Protein AF-A0AAP0F153-F1 (afdb_monomer_lite)

Secondary structure (DSSP, 8-state):
----TTS----HHHHHHTT-EEEEPPTT---TT--EEETTEEEE--EEEETTHHHHHHHHHHHHHHH-S--HHHHHHHHHHHH-SSHHHHHHHHHTTSEEEESSSHHHHHHHHHHHHTT----S--TTHHHHHHHHHHHH-HHHHHHHHIIIIISSSHHHHHHHHHHHHHHHHHHHHHHHHHHHHHHHHHHHHHHHHHHHHHHHHHHHHHHHHS----------B-PPPHHHHHH-GGGGS-SS---SGGGTT-GGGGHHHHHHHHHHHHHHHHH-TTS-HHHHHHHHHHHHHHHHHTBSS-PPPP-

InterPro domains:
  IPR004158 Protein of unknown function DUF247, plant [PF03140] (6-172)
  IPR004158 Protein of unknown function DUF247, plant [PF03140] (225-304)
  IPR004158 Protein of unknown function DUF247, plant [PTHR31170] (7-184)

Foldseek 3Di:
DDPDPLLAFAAQVLLVLLPQAEAEDDPPPPDQLPWDDDPSYTYGHADEDAQCVLVVLVVVQVVCVPPHPDCRSLLSLSVVLRHQQALVSQVVCVVRNRYDDHHDHSHVVSVSSPVSNVVRDDDPDHPCSVVSVVNVVSSPDVVSSVVSCCCVVQVVDPVSVVVVVVVVVVVVVVVVVVVVVVVVVVVVVVVVVVVVVVVVVVVVVVVVVVVVVDDDPPDPQLAAAEDDDPVVCVVPVPVPADQADDDDDPNVVVCVNHVVVVVVVVVVVVVVCVVPVVADPVNVVVVVVVVVVSVCSHYPDNDDDDD

Structure (mmCIF, N/CA/C/O backbone):
data_AF-A0AAP0F153-F1
#
_entry.id   AF-A0AAP0F153-F1
#
loop_
_atom_site.group_PDB
_atom_site.id
_atom_site.type_symbol
_atom_site.label_atom_id
_atom_site.label_alt_id
_atom_site.label_comp_id
_atom_site.label_asym_id
_atom_site.label_entity_id
_atom_site.label_seq_id
_atom_site.pdbx_PDB_ins_code
_atom_site.Cartn_x
_atom_site.Cartn_y
_atom_site.Cartn_z
_atom_site.occupancy
_atom_site.B_iso_or_equiv
_atom_site.auth_seq_id
_atom_site.auth_comp_id
_atom_site.auth_asym_id
_atom_site.auth_atom_id
_atom_site.pdbx_PDB_model_num
ATOM 1 N N . MET A 1 1 ? 30.549 -7.966 -1.010 1.00 32.59 1 MET A N 1
ATOM 2 C CA . MET A 1 1 ? 30.092 -6.572 -1.178 1.00 32.59 1 MET A CA 1
ATOM 3 C C . MET A 1 1 ? 28.581 -6.583 -1.003 1.00 32.59 1 MET A C 1
ATOM 5 O O . MET A 1 1 ? 27.917 -7.276 -1.761 1.00 32.59 1 MET A O 1
ATOM 9 N N . ARG A 1 2 ? 28.052 -5.989 0.076 1.00 25.16 2 ARG A N 1
ATOM 10 C CA . ARG A 1 2 ? 26.600 -5.930 0.324 1.00 25.16 2 ARG A CA 1
ATOM 11 C C . ARG A 1 2 ? 26.002 -5.005 -0.736 1.00 25.16 2 ARG A C 1
ATOM 13 O O . ARG A 1 2 ? 26.295 -3.817 -0.693 1.00 25.16 2 ARG A O 1
ATOM 20 N N . LEU A 1 3 ? 25.218 -5.553 -1.662 1.00 33.72 3 LEU A N 1
ATOM 21 C CA . LEU A 1 3 ? 24.320 -4.765 -2.505 1.00 33.72 3 LEU A CA 1
ATOM 22 C C . LEU A 1 3 ? 23.433 -3.953 -1.554 1.00 33.72 3 LEU A C 1
ATOM 24 O O . LEU A 1 3 ? 22.720 -4.534 -0.728 1.00 33.72 3 LEU A O 1
ATOM 28 N N . MET A 1 4 ? 23.572 -2.628 -1.564 1.00 36.38 4 MET A N 1
ATOM 29 C CA . MET A 1 4 ? 22.661 -1.782 -0.808 1.00 36.38 4 MET A CA 1
ATOM 30 C C . MET A 1 4 ? 21.287 -1.890 -1.464 1.00 36.38 4 MET A C 1
ATOM 32 O O . MET A 1 4 ? 21.157 -1.962 -2.682 1.00 36.38 4 MET A O 1
ATOM 36 N N . LYS A 1 5 ? 20.244 -1.933 -0.636 1.00 39.12 5 LYS A N 1
ATOM 37 C CA . LYS A 1 5 ? 18.845 -2.140 -1.039 1.00 39.12 5 LYS A CA 1
ATOM 38 C C . LYS A 1 5 ? 18.305 -1.045 -1.992 1.00 39.12 5 LYS A C 1
ATOM 40 O O . LYS A 1 5 ? 17.164 -1.147 -2.420 1.00 39.12 5 LYS A O 1
ATOM 45 N N . SER A 1 6 ? 19.100 -0.013 -2.289 1.00 49.53 6 SER A N 1
ATOM 46 C CA . SER A 1 6 ? 18.802 1.115 -3.181 1.00 49.53 6 SER A CA 1
ATOM 47 C C . SER A 1 6 ? 19.115 0.868 -4.658 1.00 49.53 6 SER A C 1
ATOM 49 O O . SER A 1 6 ? 18.651 1.638 -5.491 1.00 49.53 6 SER A O 1
ATOM 51 N N . ASP A 1 7 ? 19.888 -0.165 -5.002 1.00 63.94 7 ASP A N 1
ATOM 52 C CA . ASP A 1 7 ? 20.463 -0.271 -6.356 1.00 63.94 7 ASP A CA 1
ATOM 53 C C . ASP A 1 7 ? 19.564 -1.014 -7.355 1.00 63.94 7 ASP A C 1
ATOM 55 O O . ASP A 1 7 ? 19.894 -1.102 -8.535 1.00 63.94 7 ASP A O 1
ATOM 59 N N . THR A 1 8 ? 18.431 -1.545 -6.897 1.00 76.81 8 THR A N 1
ATOM 60 C CA . THR A 1 8 ? 17.493 -2.344 -7.695 1.00 76.81 8 THR A CA 1
ATOM 61 C C . THR A 1 8 ? 16.096 -1.747 -7.619 1.00 76.81 8 THR A C 1
ATOM 63 O O . THR A 1 8 ? 15.686 -1.290 -6.549 1.00 76.81 8 THR A O 1
ATOM 66 N N . ILE A 1 9 ? 15.348 -1.812 -8.718 1.00 88.12 9 ILE A N 1
ATOM 67 C CA . ILE A 1 9 ? 13.923 -1.464 -8.764 1.00 88.12 9 ILE A CA 1
ATOM 68 C C . ILE A 1 9 ? 13.092 -2.696 -9.166 1.00 88.12 9 ILE A C 1
ATOM 70 O O . ILE A 1 9 ? 13.646 -3.621 -9.760 1.00 88.12 9 ILE A O 1
ATOM 74 N N . PRO A 1 10 ? 11.787 -2.735 -8.845 1.00 90.62 10 PRO A N 1
ATOM 75 C CA . PRO A 1 10 ? 10.887 -3.789 -9.314 1.00 90.62 10 PRO A CA 1
ATOM 76 C C . PRO A 1 10 ? 10.721 -3.779 -10.842 1.00 90.62 10 PRO A C 1
ATOM 78 O O . PRO A 1 10 ? 10.859 -2.729 -11.476 1.00 90.62 10 PRO A O 1
ATOM 81 N N . THR A 1 11 ? 10.349 -4.928 -11.413 1.00 93.62 11 THR A N 1
ATOM 82 C CA . THR A 1 11 ? 10.130 -5.080 -12.864 1.00 93.62 11 THR A CA 1
ATOM 83 C C . THR A 1 11 ? 8.911 -4.292 -13.346 1.00 93.62 11 THR A C 1
ATOM 85 O O . THR A 1 11 ? 8.047 -3.902 -12.552 1.00 93.62 11 THR A O 1
ATOM 88 N N . ALA A 1 12 ? 8.790 -4.067 -14.658 1.00 94.62 12 ALA A N 1
ATOM 89 C CA . ALA A 1 12 ? 7.674 -3.311 -15.226 1.00 94.62 12 ALA A CA 1
ATOM 90 C C . ALA A 1 12 ? 6.305 -3.904 -14.838 1.00 94.62 12 ALA A C 1
ATOM 92 O O . ALA A 1 12 ? 5.390 -3.163 -14.462 1.00 94.62 12 ALA A O 1
ATOM 93 N N . THR A 1 13 ? 6.174 -5.233 -14.851 1.00 93.81 13 THR A N 1
ATOM 94 C CA . THR A 1 13 ? 4.952 -5.926 -14.418 1.00 93.81 13 THR A CA 1
ATOM 95 C C . THR A 1 13 ? 4.677 -5.695 -12.934 1.00 93.81 13 THR A C 1
ATOM 97 O O . THR A 1 13 ? 3.575 -5.280 -12.572 1.00 93.81 13 THR A O 1
ATOM 100 N N . GLN A 1 14 ? 5.683 -5.857 -12.069 1.00 92.00 14 GLN A N 1
ATOM 101 C CA . GLN A 1 14 ? 5.540 -5.639 -10.623 1.00 92.00 14 GLN A CA 1
ATOM 102 C C . GLN A 1 14 ? 5.161 -4.191 -10.287 1.00 92.00 14 GLN A C 1
ATOM 104 O O . GLN A 1 14 ? 4.325 -3.943 -9.414 1.00 92.00 14 GLN A O 1
ATOM 109 N N . LEU A 1 15 ? 5.746 -3.221 -10.993 1.00 92.38 15 LEU A N 1
ATOM 110 C CA . LEU A 1 15 ? 5.404 -1.809 -10.847 1.00 92.38 15 LEU A CA 1
ATOM 111 C C . LEU A 1 15 ? 3.949 -1.553 -11.253 1.00 92.38 15 LEU A C 1
ATOM 113 O O . LEU A 1 15 ? 3.221 -0.870 -10.525 1.00 92.38 15 LEU A O 1
ATOM 117 N N . GLN A 1 16 ? 3.492 -2.124 -12.370 1.00 90.81 16 GLN A N 1
ATOM 118 C CA . GLN A 1 16 ? 2.099 -1.987 -12.788 1.00 90.81 16 GLN A CA 1
ATOM 119 C C . GLN A 1 16 ? 1.128 -2.618 -11.781 1.00 90.81 16 GLN A C 1
ATOM 121 O O . GLN A 1 16 ? 0.110 -2.006 -11.448 1.00 90.81 16 GLN A O 1
ATOM 126 N N . GLU A 1 17 ? 1.446 -3.798 -11.250 1.00 88.81 17 GLU A N 1
ATOM 127 C CA . GLU A 1 17 ? 0.654 -4.455 -10.205 1.00 88.81 17 GLU A CA 1
ATOM 128 C C . GLU A 1 17 ? 0.597 -3.638 -8.909 1.00 88.81 17 GLU A C 1
ATOM 130 O O . GLU A 1 17 ? -0.444 -3.580 -8.249 1.00 88.81 17 GLU A O 1
ATOM 135 N N . ALA A 1 18 ? 1.684 -2.942 -8.568 1.00 87.00 18 ALA A N 1
ATOM 136 C CA . ALA A 1 18 ? 1.732 -2.006 -7.449 1.00 87.00 18 ALA A CA 1
ATOM 137 C C . ALA A 1 18 ? 0.949 -0.700 -7.702 1.00 87.00 18 ALA A C 1
ATOM 139 O O . ALA A 1 18 ? 0.809 0.122 -6.792 1.00 87.00 18 ALA A O 1
ATOM 140 N N . GLY A 1 19 ? 0.402 -0.506 -8.907 1.00 87.44 19 GLY A N 1
ATOM 141 C CA . GLY A 1 19 ? -0.425 0.643 -9.273 1.00 87.44 19 GLY A CA 1
ATOM 142 C C . GLY A 1 19 ? 0.316 1.767 -10.000 1.00 87.44 19 GLY A C 1
ATOM 143 O O . GLY A 1 19 ? -0.274 2.835 -10.199 1.00 87.44 19 GLY A O 1
ATOM 144 N N . VAL A 1 20 ? 1.570 1.552 -10.415 1.00 91.94 20 VAL A N 1
ATOM 145 C CA . VAL A 1 20 ? 2.303 2.496 -11.270 1.00 91.94 20 VAL A CA 1
ATOM 146 C C . VAL A 1 20 ? 1.699 2.499 -12.673 1.00 91.94 20 VAL A C 1
ATOM 148 O O . VAL A 1 20 ? 1.499 1.462 -13.307 1.00 91.94 20 VAL A O 1
ATOM 151 N N . LYS A 1 21 ? 1.406 3.692 -13.190 1.00 92.50 21 LYS A N 1
ATOM 152 C CA . LYS A 1 21 ? 0.906 3.875 -14.553 1.00 92.50 21 LYS A CA 1
ATOM 153 C C . LYS A 1 21 ? 2.077 4.050 -15.506 1.00 92.50 21 LYS A C 1
ATOM 155 O O . LYS A 1 21 ? 2.672 5.117 -15.561 1.00 92.50 21 LYS A O 1
ATOM 160 N N . ILE A 1 22 ? 2.367 3.015 -16.277 1.00 95.00 22 ILE A N 1
ATOM 161 C CA . ILE A 1 22 ? 3.442 3.034 -17.270 1.00 95.00 22 ILE A CA 1
ATOM 162 C C . ILE A 1 22 ? 2.886 3.529 -18.615 1.00 95.00 22 ILE A C 1
ATOM 164 O O . ILE A 1 22 ? 1.846 3.031 -19.065 1.00 95.00 22 ILE A O 1
ATOM 168 N N . ARG A 1 23 ? 3.547 4.512 -19.243 1.00 93.50 23 ARG A N 1
ATOM 169 C CA . ARG A 1 23 ? 3.172 5.048 -20.564 1.00 93.50 23 ARG A CA 1
ATOM 170 C C . ARG A 1 23 ? 4.376 5.490 -21.397 1.00 93.50 23 ARG A C 1
ATOM 172 O O . ARG A 1 23 ? 5.401 5.885 -20.846 1.00 93.50 23 ARG A O 1
ATOM 179 N N . ALA A 1 24 ? 4.212 5.478 -22.718 1.00 92.00 24 ALA A N 1
ATOM 180 C CA . ALA A 1 24 ? 5.175 6.076 -23.633 1.00 92.00 24 ALA A CA 1
ATOM 181 C C . ALA A 1 24 ? 5.237 7.603 -23.462 1.00 92.00 24 ALA A C 1
ATOM 183 O O . ALA A 1 24 ? 4.206 8.259 -23.266 1.00 92.00 24 ALA A O 1
ATOM 184 N N . ALA A 1 25 ? 6.444 8.163 -23.545 1.00 89.00 25 ALA A N 1
ATOM 185 C CA . ALA A 1 25 ? 6.650 9.607 -23.557 1.00 89.00 25 ALA A CA 1
ATOM 186 C C . ALA A 1 25 ? 6.034 10.253 -24.823 1.00 89.00 25 ALA A C 1
ATOM 188 O O . ALA A 1 25 ? 5.885 9.587 -25.853 1.00 89.00 25 ALA A O 1
ATOM 189 N N . PRO A 1 26 ? 5.667 11.549 -24.788 1.00 83.94 26 PRO A N 1
ATOM 190 C CA . PRO A 1 26 ? 5.093 12.241 -25.941 1.00 83.94 26 PRO A CA 1
ATOM 191 C C . PRO A 1 26 ? 5.988 12.185 -27.189 1.00 83.94 26 PRO A C 1
ATOM 193 O O . PRO A 1 26 ? 7.206 12.351 -27.114 1.00 83.94 26 PRO A O 1
ATOM 196 N N . LYS A 1 27 ? 5.379 12.031 -28.372 1.00 72.12 27 LYS A N 1
ATOM 197 C CA . LYS A 1 27 ? 6.113 12.072 -29.647 1.00 72.12 27 LYS A CA 1
ATOM 198 C C . LYS A 1 27 ? 6.822 13.423 -29.795 1.00 72.12 27 LYS A C 1
ATOM 200 O O . LYS A 1 27 ? 6.176 14.465 -29.729 1.00 72.12 27 LYS A O 1
ATOM 205 N N . GLY A 1 28 ? 8.141 13.395 -29.989 1.00 65.81 28 GLY A N 1
ATOM 206 C CA . GLY A 1 28 ? 8.988 14.594 -30.051 1.00 65.81 28 GLY A CA 1
ATOM 207 C C . GLY A 1 28 ? 9.903 14.801 -28.840 1.00 65.81 28 GLY A C 1
ATOM 208 O O . GLY A 1 28 ? 10.674 15.757 -28.835 1.00 65.81 28 GLY A O 1
ATOM 209 N N . THR A 1 29 ? 9.875 13.918 -27.831 1.00 66.75 29 THR A N 1
ATOM 210 C CA . THR A 1 29 ? 10.938 13.876 -26.814 1.00 66.75 29 THR A CA 1
ATOM 211 C C . THR A 1 29 ? 12.275 13.553 -27.488 1.00 66.75 29 THR A C 1
ATOM 213 O O . THR A 1 29 ? 12.428 12.515 -28.124 1.00 66.75 29 THR A O 1
ATOM 216 N N . THR A 1 30 ? 13.239 14.465 -27.384 1.00 57.28 30 THR A N 1
ATOM 217 C CA . THR A 1 30 ? 14.482 14.453 -28.175 1.00 57.28 30 THR A CA 1
ATOM 218 C C . THR A 1 30 ? 15.535 13.454 -27.695 1.00 57.28 30 THR A C 1
ATOM 220 O O . THR A 1 30 ? 16.488 13.193 -28.426 1.00 57.28 30 THR A O 1
ATOM 223 N N . THR A 1 31 ? 15.374 12.8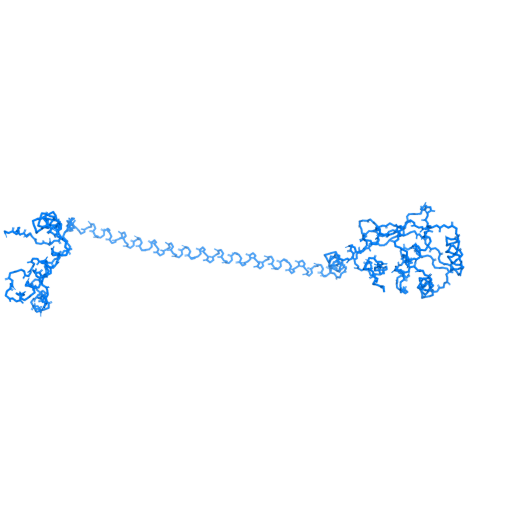68 -26.503 1.00 75.25 31 THR A N 1
ATOM 224 C CA . THR A 1 31 ? 16.411 12.036 -25.877 1.00 75.25 31 THR A CA 1
ATOM 225 C C . THR A 1 31 ? 15.836 10.726 -25.347 1.00 75.25 31 THR A C 1
ATOM 227 O O . THR A 1 31 ? 14.993 10.726 -24.453 1.00 75.25 31 THR A O 1
ATOM 230 N N . LEU A 1 32 ? 16.368 9.609 -25.848 1.00 82.12 32 LEU A N 1
ATOM 231 C CA . LEU A 1 32 ? 16.036 8.233 -25.444 1.00 82.12 32 LEU A CA 1
ATOM 232 C C . LEU A 1 32 ? 16.259 7.970 -23.939 1.00 82.12 32 LEU A C 1
ATOM 234 O O . LEU A 1 32 ? 15.624 7.107 -23.353 1.00 82.12 32 LEU A O 1
ATOM 238 N N . LEU A 1 33 ? 17.118 8.769 -23.303 1.00 85.88 33 LEU A N 1
ATOM 239 C CA . LEU A 1 33 ? 17.469 8.689 -21.883 1.00 85.88 33 LEU A CA 1
ATOM 240 C C . LEU A 1 33 ? 16.470 9.407 -20.951 1.00 85.88 33 LEU A C 1
ATOM 242 O O . LEU A 1 33 ? 16.603 9.324 -19.732 1.00 85.88 33 LEU A O 1
ATOM 246 N N . ASN A 1 34 ? 15.500 10.154 -21.480 1.00 87.31 34 ASN A N 1
ATOM 247 C CA . ASN A 1 34 ? 14.608 10.987 -20.669 1.00 87.31 34 ASN A CA 1
ATOM 248 C C . ASN A 1 34 ? 13.454 10.169 -20.063 1.00 87.31 34 ASN A C 1
ATOM 250 O O . ASN A 1 34 ? 12.312 10.279 -20.506 1.00 87.31 34 ASN A O 1
ATOM 254 N N . VAL A 1 35 ? 13.771 9.338 -19.070 1.00 91.25 35 VAL A N 1
ATOM 255 C CA . VAL A 1 35 ? 12.790 8.585 -18.276 1.00 91.25 35 VAL A CA 1
ATOM 256 C C . VAL A 1 35 ? 12.385 9.408 -17.061 1.00 91.25 35 VAL A C 1
ATOM 258 O O . VAL A 1 35 ? 13.250 9.933 -16.360 1.00 91.25 35 VAL A O 1
ATOM 261 N N . LYS A 1 36 ? 11.079 9.515 -16.806 1.00 91.81 36 LYS A N 1
ATOM 262 C CA . LYS A 1 36 ? 10.531 10.309 -15.701 1.00 91.81 36 LYS A CA 1
ATOM 263 C C . LYS A 1 36 ? 9.538 9.511 -14.883 1.00 91.81 36 LYS A C 1
ATOM 265 O O . LYS A 1 36 ? 8.744 8.753 -15.437 1.00 91.81 36 LYS A O 1
ATOM 270 N N . PHE A 1 37 ? 9.537 9.739 -13.579 1.00 93.06 37 PHE A N 1
ATOM 271 C CA . PHE A 1 37 ? 8.505 9.241 -12.689 1.00 93.06 37 PHE A CA 1
ATOM 272 C C . PHE A 1 37 ? 7.922 10.410 -11.915 1.00 93.06 37 PHE A C 1
ATOM 274 O O . PHE A 1 37 ? 8.628 11.079 -11.179 1.00 93.06 37 PHE A O 1
ATOM 281 N N . GLU A 1 38 ? 6.634 10.676 -12.106 1.00 90.06 38 GLU A N 1
ATOM 282 C CA . GLU A 1 38 ? 5.946 11.748 -11.393 1.00 90.06 38 GLU A CA 1
ATOM 283 C C . GLU A 1 38 ? 4.530 11.289 -11.047 1.00 90.06 38 GLU A C 1
ATOM 285 O O . GLU A 1 38 ? 3.794 10.766 -11.886 1.00 90.06 38 GLU A O 1
ATOM 290 N N . ASN A 1 39 ? 4.114 11.481 -9.794 1.00 85.88 39 ASN A N 1
ATOM 291 C CA . ASN A 1 39 ? 2.749 11.187 -9.336 1.00 85.88 39 ASN A CA 1
ATOM 292 C C . ASN A 1 39 ? 2.270 9.741 -9.604 1.00 85.88 39 ASN A C 1
ATOM 294 O O . ASN A 1 39 ? 1.075 9.491 -9.797 1.00 85.88 39 ASN A O 1
ATOM 298 N N . GLY A 1 40 ? 3.184 8.765 -9.587 1.00 88.38 40 GLY A N 1
ATOM 299 C CA . GLY A 1 40 ? 2.867 7.364 -9.878 1.00 88.38 40 GLY A CA 1
ATOM 300 C C . GLY A 1 40 ? 2.716 7.054 -11.369 1.00 88.38 40 GLY A C 1
ATOM 301 O O . GLY A 1 40 ? 2.156 6.011 -11.709 1.00 88.38 40 GLY A O 1
ATOM 302 N N . ILE A 1 41 ? 3.161 7.952 -12.247 1.00 93.38 41 ILE A N 1
ATOM 303 C CA . ILE A 1 41 ? 3.224 7.751 -13.693 1.00 93.38 41 ILE A CA 1
ATOM 304 C C . ILE A 1 41 ? 4.692 7.598 -14.079 1.00 93.38 41 ILE A C 1
ATOM 306 O O . ILE A 1 41 ? 5.476 8.510 -13.841 1.00 93.38 41 ILE A O 1
ATOM 310 N N . LEU A 1 42 ? 5.041 6.455 -14.668 1.00 95.50 42 LEU A N 1
ATOM 311 C CA . LEU A 1 42 ? 6.361 6.190 -15.231 1.00 95.50 42 LEU A CA 1
ATOM 312 C C . LEU A 1 42 ? 6.302 6.421 -16.743 1.00 95.50 42 LEU A C 1
ATOM 314 O O . LEU A 1 42 ? 5.607 5.700 -17.464 1.00 95.50 42 LEU A O 1
ATOM 318 N N . GLU A 1 43 ? 7.006 7.447 -17.203 1.00 93.94 43 GLU A N 1
ATOM 319 C CA . GLU A 1 43 ? 7.122 7.815 -18.609 1.00 93.94 43 GLU A CA 1
ATOM 320 C C . GLU A 1 43 ? 8.456 7.352 -19.169 1.00 93.94 43 GLU A C 1
ATOM 322 O O . GLU A 1 43 ? 9.513 7.775 -18.701 1.00 93.94 43 GLU A O 1
ATOM 327 N N . ILE A 1 44 ? 8.394 6.508 -20.195 1.00 93.56 44 ILE A N 1
ATOM 328 C CA . ILE A 1 44 ? 9.577 5.955 -20.854 1.00 93.56 44 ILE A CA 1
ATOM 329 C C . ILE A 1 44 ? 9.525 6.340 -22.337 1.00 93.56 44 ILE A C 1
ATOM 331 O O . ILE A 1 44 ? 8.482 6.149 -22.974 1.00 93.56 44 ILE A O 1
ATOM 335 N N . PRO A 1 45 ? 10.604 6.904 -22.907 1.00 91.25 45 PRO A N 1
ATOM 336 C CA . PRO A 1 45 ? 10.695 7.139 -24.342 1.00 91.25 45 PRO A CA 1
ATOM 337 C C . PRO A 1 45 ? 10.544 5.853 -25.160 1.00 91.25 45 PRO A C 1
ATOM 339 O O . PRO A 1 45 ? 10.907 4.768 -24.714 1.00 91.25 45 PRO A O 1
ATOM 342 N N . GLU A 1 46 ? 10.023 5.994 -26.378 1.00 90.88 46 GLU A N 1
ATOM 343 C CA . GLU A 1 46 ? 9.886 4.880 -27.318 1.00 90.88 46 GLU A CA 1
ATOM 344 C C . GLU A 1 46 ? 11.262 4.288 -27.668 1.00 90.88 46 GLU A C 1
ATOM 346 O O . GLU A 1 46 ? 12.210 5.003 -28.007 1.00 90.88 46 GLU A O 1
ATOM 351 N N . LEU A 1 47 ? 11.356 2.964 -27.601 1.00 89.38 47 LEU A N 1
ATOM 352 C CA . LEU A 1 47 ? 12.556 2.181 -27.819 1.00 89.38 47 LEU A CA 1
ATOM 353 C C . LEU A 1 47 ? 12.333 1.185 -28.958 1.00 89.38 47 LEU A C 1
ATOM 355 O O . LEU A 1 47 ? 11.583 0.216 -28.837 1.00 89.38 47 LEU A O 1
ATOM 359 N N . ILE A 1 48 ? 13.034 1.403 -30.068 1.00 88.44 48 ILE A N 1
ATOM 360 C CA . ILE A 1 48 ? 12.999 0.513 -31.233 1.00 88.44 48 ILE A CA 1
ATOM 361 C C . ILE A 1 48 ? 14.084 -0.552 -31.076 1.00 88.44 48 ILE A C 1
ATOM 363 O O . ILE A 1 48 ? 15.267 -0.280 -31.294 1.00 88.44 48 ILE A O 1
ATOM 367 N N . VAL A 1 49 ? 13.682 -1.772 -30.729 1.00 89.00 49 VAL A N 1
ATOM 368 C CA . VAL A 1 49 ? 14.591 -2.904 -30.518 1.00 89.00 49 VAL A CA 1
ATOM 369 C C . VAL A 1 49 ? 14.805 -3.619 -31.852 1.00 89.00 49 VAL A C 1
ATOM 371 O O . VAL A 1 49 ? 13.850 -4.076 -32.465 1.00 89.00 49 VAL A O 1
ATOM 374 N N . ASN A 1 50 ? 16.045 -3.711 -32.336 1.00 87.88 50 ASN A N 1
ATOM 375 C CA . ASN A 1 50 ? 16.389 -4.395 -33.593 1.00 87.88 50 ASN A CA 1
ATOM 376 C C . ASN A 1 50 ? 17.690 -5.186 -33.467 1.00 87.88 50 ASN A C 1
ATOM 378 O O . ASN A 1 50 ? 18.469 -4.948 -32.542 1.00 87.88 50 ASN A O 1
ATOM 382 N N . SER A 1 51 ? 17.946 -6.117 -34.396 1.00 80.88 51 SER A N 1
ATOM 383 C CA . SER A 1 51 ? 19.059 -7.090 -34.319 1.00 80.88 51 SER A CA 1
ATOM 384 C C . SER A 1 51 ? 20.450 -6.474 -34.121 1.00 80.88 51 SER A C 1
ATOM 386 O O . SER A 1 51 ? 21.352 -7.110 -33.580 1.00 80.88 51 SER A O 1
ATOM 388 N N . ARG A 1 52 ? 20.639 -5.205 -34.504 1.00 83.50 52 ARG A N 1
ATOM 389 C CA . ARG A 1 52 ? 21.913 -4.476 -34.382 1.00 83.50 52 ARG A CA 1
ATOM 390 C C . ARG A 1 52 ? 22.038 -3.675 -33.087 1.00 83.50 52 ARG A C 1
ATOM 392 O O . ARG A 1 52 ? 23.105 -3.118 -32.826 1.00 83.50 52 ARG A O 1
ATOM 399 N N . MET A 1 53 ? 20.979 -3.578 -32.289 1.00 84.31 53 MET A N 1
ATOM 400 C CA . MET A 1 53 ? 20.935 -2.723 -31.105 1.00 84.31 53 MET A CA 1
ATOM 401 C C . MET A 1 53 ? 21.953 -3.148 -30.045 1.00 84.31 53 MET A C 1
ATOM 403 O O . MET A 1 53 ? 22.662 -2.292 -29.521 1.00 84.31 53 MET A O 1
ATOM 407 N N . LYS A 1 54 ? 22.124 -4.457 -29.826 1.00 82.12 54 LYS A N 1
ATOM 408 C CA . LYS A 1 54 ? 23.156 -5.003 -28.931 1.00 82.12 54 LYS A CA 1
ATOM 409 C C . LYS A 1 54 ? 24.559 -4.486 -29.275 1.00 82.12 54 LYS A C 1
ATOM 411 O O . LYS A 1 54 ? 25.265 -3.993 -28.401 1.00 82.12 54 LYS A O 1
ATOM 416 N N . LEU A 1 55 ? 24.929 -4.516 -30.559 1.00 82.31 55 LEU A N 1
ATOM 417 C CA . LEU A 1 55 ? 26.226 -4.018 -31.035 1.00 82.31 55 LEU A CA 1
ATOM 418 C C . LEU A 1 55 ? 26.359 -2.501 -30.855 1.00 82.31 55 LEU A C 1
ATOM 420 O O . LEU A 1 55 ? 27.416 -2.015 -30.463 1.00 82.31 55 LEU A O 1
ATOM 424 N N . ARG A 1 56 ? 25.286 -1.740 -31.111 1.00 85.25 56 ARG A N 1
ATOM 425 C CA . ARG A 1 56 ? 25.288 -0.284 -30.894 1.00 85.25 56 ARG A CA 1
ATOM 426 C C . ARG A 1 56 ? 25.510 0.057 -29.425 1.00 85.25 56 ARG A C 1
ATOM 428 O O . ARG A 1 56 ? 26.351 0.899 -29.137 1.00 85.25 56 ARG A O 1
ATOM 435 N N . PHE A 1 57 ? 24.812 -0.615 -28.513 1.00 85.25 57 PHE A N 1
ATOM 436 C CA . PHE A 1 57 ? 24.996 -0.410 -27.079 1.00 85.25 57 PHE A CA 1
ATOM 437 C C . PHE A 1 57 ? 26.409 -0.757 -26.622 1.00 85.25 57 PHE A C 1
ATOM 439 O O . PHE A 1 57 ? 27.024 0.046 -25.931 1.00 85.25 57 PHE A O 1
ATOM 446 N N . GLN A 1 58 ? 26.962 -1.889 -27.063 1.00 82.38 58 GLN A N 1
ATOM 447 C CA . GLN A 1 58 ? 28.340 -2.270 -26.737 1.00 82.38 58 GLN A CA 1
ATOM 448 C C . GLN A 1 58 ? 29.363 -1.246 -27.247 1.00 82.38 58 GLN A C 1
ATOM 450 O O . GLN A 1 58 ? 30.272 -0.872 -26.507 1.00 82.38 58 GLN A O 1
ATOM 455 N N . ASN A 1 59 ? 29.183 -0.728 -28.466 1.00 86.06 59 ASN A N 1
ATOM 456 C CA . ASN A 1 59 ? 30.047 0.319 -29.014 1.00 86.06 59 ASN A CA 1
ATOM 457 C C . ASN A 1 59 ? 29.941 1.631 -28.222 1.00 86.06 59 ASN A C 1
ATOM 459 O O . ASN A 1 59 ? 30.960 2.268 -27.967 1.00 86.06 59 ASN A O 1
ATOM 463 N N . VAL A 1 60 ? 28.731 2.029 -27.809 1.00 85.69 60 VAL A N 1
ATOM 464 C CA . VAL A 1 60 ? 28.530 3.235 -26.987 1.00 85.69 60 VAL A CA 1
ATOM 465 C C . VAL A 1 60 ? 29.119 3.050 -25.590 1.00 85.69 60 VAL A C 1
ATOM 467 O O . VAL A 1 60 ? 29.793 3.950 -25.110 1.00 85.69 60 VAL A O 1
ATOM 470 N N . ILE A 1 61 ? 28.944 1.885 -24.961 1.00 80.75 61 ILE A N 1
ATOM 471 C CA . ILE A 1 61 ? 29.561 1.582 -23.662 1.00 80.75 61 ILE A CA 1
ATOM 472 C C . ILE A 1 61 ? 31.088 1.654 -23.770 1.00 80.75 61 ILE A C 1
ATOM 474 O O . ILE A 1 61 ? 31.727 2.280 -22.928 1.00 80.75 61 ILE A O 1
ATOM 478 N N . ALA A 1 62 ? 31.684 1.047 -24.803 1.00 82.31 62 ALA A N 1
ATOM 479 C CA . ALA A 1 62 ? 33.126 1.119 -25.028 1.00 82.31 62 ALA A CA 1
ATOM 480 C C .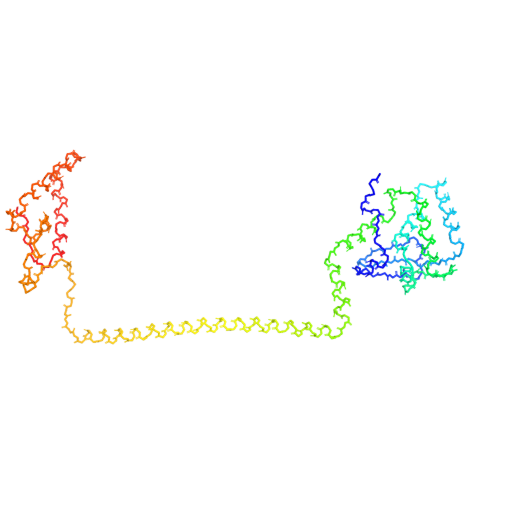 ALA A 1 62 ? 33.592 2.572 -25.214 1.00 82.31 62 ALA A C 1
ATOM 482 O O . ALA A 1 62 ? 34.579 2.988 -24.611 1.00 82.31 62 ALA A O 1
ATOM 483 N N . PHE A 1 63 ? 32.843 3.363 -25.987 1.00 83.50 63 PHE A N 1
ATOM 484 C CA . PHE A 1 63 ? 33.120 4.783 -26.187 1.00 83.50 63 PHE A CA 1
ATOM 485 C C . PHE A 1 63 ? 33.036 5.594 -24.883 1.00 83.50 63 PHE A C 1
ATOM 487 O O . PHE A 1 63 ? 33.975 6.329 -24.571 1.00 83.50 63 PHE A O 1
ATOM 494 N N . GLU A 1 64 ? 31.962 5.434 -24.099 1.00 84.12 64 GLU A N 1
ATOM 495 C CA . GLU A 1 64 ? 31.792 6.093 -22.797 1.00 84.12 64 GLU A CA 1
ATOM 496 C C . GLU A 1 64 ? 32.964 5.761 -21.870 1.00 84.12 64 GLU A C 1
ATOM 498 O O . GLU A 1 64 ? 33.567 6.667 -21.308 1.00 84.12 64 GLU A O 1
ATOM 503 N N . ARG A 1 65 ? 33.365 4.486 -21.793 1.00 77.56 65 ARG A N 1
ATOM 504 C CA . ARG A 1 65 ? 34.464 4.019 -20.930 1.00 77.56 65 ARG A CA 1
ATOM 505 C C . ARG A 1 65 ? 35.842 4.544 -21.332 1.00 77.56 65 ARG A C 1
ATOM 507 O O . ARG A 1 65 ? 36.687 4.714 -20.458 1.00 77.56 65 ARG A O 1
ATOM 514 N N . CYS A 1 66 ? 36.090 4.754 -22.623 1.00 79.88 66 CYS A N 1
ATOM 515 C CA . CYS A 1 66 ? 37.393 5.206 -23.111 1.00 79.88 66 CYS A CA 1
ATOM 516 C C . CYS A 1 66 ? 37.607 6.718 -22.975 1.00 79.88 66 CYS A C 1
ATOM 518 O O . CYS A 1 66 ? 38.751 7.144 -22.836 1.00 79.88 66 CYS A O 1
ATOM 520 N N . TYR A 1 67 ? 36.541 7.521 -23.045 1.00 66.56 67 TYR A N 1
ATOM 521 C CA . TYR A 1 67 ? 36.669 8.971 -23.232 1.00 66.56 67 TYR A CA 1
ATOM 522 C C . TYR A 1 67 ? 35.989 9.828 -22.163 1.00 66.56 67 TYR A C 1
ATOM 524 O O . TYR A 1 67 ? 36.382 10.982 -21.994 1.00 66.56 67 TYR A O 1
ATOM 532 N N . TYR A 1 68 ? 35.002 9.307 -21.433 1.00 62.66 68 TYR A N 1
ATOM 533 C CA . TYR A 1 68 ? 34.217 10.094 -20.485 1.00 62.66 68 TYR A CA 1
ATOM 534 C C . TYR A 1 68 ? 34.124 9.420 -19.113 1.00 62.66 68 TYR A C 1
ATOM 536 O O . TYR A 1 68 ? 34.021 8.206 -18.987 1.00 62.66 68 TYR A O 1
ATOM 544 N N . SER A 1 69 ? 34.073 10.229 -18.053 1.00 64.56 69 SER A N 1
ATOM 545 C CA . SER A 1 69 ? 33.708 9.739 -16.714 1.00 64.56 69 SER A CA 1
ATOM 546 C C . SER A 1 69 ? 32.191 9.552 -16.545 1.00 64.56 69 SER A C 1
ATOM 548 O O . SER A 1 69 ? 31.746 9.039 -15.522 1.00 64.56 69 SER A O 1
ATOM 550 N N . SER A 1 70 ? 31.379 9.980 -17.520 1.00 67.88 70 SER A N 1
ATOM 551 C CA . SER A 1 70 ? 29.917 9.868 -17.485 1.00 67.88 70 SER A CA 1
ATOM 552 C C . SER A 1 70 ? 29.432 8.526 -18.034 1.00 67.88 70 SER A C 1
ATOM 554 O O . SER A 1 70 ? 29.869 8.101 -19.099 1.00 67.88 70 SER A O 1
ATOM 556 N N . SER A 1 71 ? 28.473 7.905 -17.346 1.00 78.56 71 SER A N 1
ATOM 557 C CA . SER A 1 71 ? 27.953 6.562 -17.650 1.00 78.56 71 SER A CA 1
ATOM 558 C C . SER A 1 71 ? 26.494 6.596 -18.135 1.00 78.56 71 SER A C 1
ATOM 560 O O . SER A 1 71 ? 25.653 5.864 -17.622 1.00 78.56 71 SER A O 1
ATOM 562 N N . TYR A 1 72 ? 26.149 7.490 -19.065 1.00 82.19 72 TYR A N 1
ATOM 563 C CA . TYR A 1 72 ? 24.758 7.761 -19.461 1.00 82.19 72 TYR A CA 1
ATOM 564 C C . TYR A 1 72 ? 24.046 6.544 -20.064 1.00 82.19 72 TYR A C 1
ATOM 566 O O . TYR A 1 72 ? 22.996 6.125 -19.572 1.00 82.19 72 TYR A O 1
ATOM 574 N N . CYS A 1 73 ? 24.628 5.956 -21.108 1.00 82.44 73 CYS A N 1
ATOM 575 C CA . CYS A 1 73 ? 24.108 4.769 -21.775 1.00 82.44 73 CYS A CA 1
ATOM 576 C C . CYS A 1 73 ? 24.103 3.571 -20.825 1.00 82.44 73 CYS A C 1
ATOM 578 O O . CYS A 1 73 ? 23.126 2.829 -20.757 1.00 82.44 73 CYS A O 1
ATOM 580 N N . LEU A 1 74 ? 25.168 3.425 -20.036 1.00 82.38 74 LEU A N 1
ATOM 581 C CA . LEU A 1 74 ? 25.288 2.367 -19.038 1.00 82.38 74 LEU A CA 1
ATOM 582 C C . LEU A 1 74 ? 24.181 2.438 -17.967 1.00 82.38 74 LEU A C 1
ATOM 584 O O . LEU A 1 74 ? 23.565 1.425 -17.644 1.00 82.38 74 LEU A O 1
ATOM 588 N N . ASN A 1 75 ? 23.912 3.635 -17.438 1.00 84.94 75 ASN A N 1
ATOM 589 C CA . ASN A 1 75 ? 22.863 3.877 -16.446 1.00 84.94 75 ASN A CA 1
ATOM 590 C C . ASN A 1 75 ? 21.470 3.609 -17.028 1.00 84.94 75 ASN A C 1
ATOM 592 O O . ASN A 1 75 ? 20.615 3.055 -16.343 1.00 84.94 75 ASN A O 1
ATOM 596 N N . TYR A 1 76 ? 21.251 3.954 -18.297 1.00 87.06 76 TYR A N 1
ATOM 597 C CA . TYR A 1 76 ? 19.996 3.667 -18.991 1.00 87.06 76 TYR A CA 1
ATOM 598 C C . TYR A 1 76 ? 19.794 2.175 -19.251 1.00 87.06 76 TYR A C 1
ATOM 600 O O . TYR A 1 76 ? 18.711 1.648 -19.018 1.00 87.06 76 TYR A O 1
ATOM 608 N N . LEU A 1 77 ? 20.840 1.467 -19.674 1.00 86.69 77 LEU A N 1
ATOM 609 C CA . LEU A 1 77 ? 20.769 0.021 -19.866 1.00 86.69 77 LEU A CA 1
ATOM 610 C C . LEU A 1 77 ? 20.501 -0.718 -18.561 1.00 86.69 77 LEU A C 1
ATOM 612 O O . LEU A 1 77 ? 19.702 -1.641 -18.566 1.00 86.69 77 LEU A O 1
ATOM 616 N N . ARG A 1 78 ? 21.090 -0.274 -17.446 1.00 84.75 78 ARG A N 1
ATOM 617 C CA . ARG A 1 78 ? 20.782 -0.819 -16.117 1.00 84.75 78 ARG A CA 1
ATOM 618 C C . ARG A 1 78 ? 19.322 -0.584 -15.717 1.00 84.75 78 ARG A C 1
ATOM 620 O O . ARG A 1 78 ? 18.713 -1.449 -15.102 1.00 84.75 78 ARG A O 1
ATOM 627 N N . LEU A 1 79 ? 18.757 0.576 -16.052 1.00 88.56 79 LEU A N 1
ATOM 628 C CA . LEU A 1 79 ? 17.337 0.839 -15.819 1.00 88.56 79 LEU A CA 1
ATOM 629 C C . LEU A 1 79 ? 16.455 -0.120 -16.632 1.00 88.56 79 LEU A C 1
ATOM 631 O O . LEU A 1 79 ? 15.508 -0.679 -16.087 1.00 88.56 79 LEU A O 1
ATOM 635 N N . LEU A 1 80 ? 16.768 -0.330 -17.913 1.00 89.69 80 LEU A N 1
ATOM 636 C CA . LEU A 1 80 ? 16.030 -1.277 -18.753 1.00 89.69 80 LEU A CA 1
ATOM 637 C C . LEU A 1 80 ? 16.176 -2.727 -18.280 1.00 89.69 80 LEU A C 1
ATOM 639 O O . LEU A 1 80 ? 15.180 -3.434 -18.268 1.00 89.69 80 LEU A O 1
ATOM 643 N N . ASP A 1 81 ? 17.375 -3.133 -17.864 1.00 87.50 81 ASP A N 1
ATOM 644 C CA . ASP A 1 81 ? 17.673 -4.458 -17.301 1.00 87.50 81 ASP A CA 1
ATOM 645 C C . ASP A 1 81 ? 16.795 -4.759 -16.075 1.00 87.50 81 ASP A C 1
ATOM 647 O O . ASP A 1 81 ? 16.178 -5.810 -15.993 1.00 87.50 81 ASP A O 1
ATOM 651 N N . HIS A 1 82 ? 16.617 -3.795 -15.164 1.00 88.19 82 HIS A N 1
ATOM 652 C CA . HIS A 1 82 ? 15.701 -3.984 -14.034 1.00 88.19 82 HIS A CA 1
ATOM 653 C C . HIS A 1 82 ? 14.217 -3.971 -14.427 1.00 88.19 82 HIS A C 1
ATOM 655 O O . HIS A 1 82 ? 13.403 -4.633 -13.786 1.00 88.19 82 HIS A O 1
ATOM 661 N N . LEU A 1 83 ? 13.831 -3.179 -15.433 1.00 92.06 83 LEU A N 1
ATOM 662 C CA . LEU A 1 83 ? 12.437 -3.100 -15.874 1.00 92.06 83 LEU A CA 1
ATOM 663 C C . LEU A 1 83 ? 12.007 -4.324 -16.696 1.00 92.06 83 LEU A C 1
ATOM 665 O O . LEU A 1 83 ? 10.821 -4.655 -16.676 1.00 92.06 83 LEU A O 1
ATOM 669 N N . ILE A 1 84 ? 12.935 -4.958 -17.417 1.00 93.12 84 ILE A N 1
ATOM 670 C CA . ILE A 1 84 ? 12.688 -6.018 -18.399 1.00 93.12 84 ILE A CA 1
ATOM 671 C C . ILE A 1 84 ? 13.411 -7.293 -17.962 1.00 93.12 84 ILE A C 1
ATOM 673 O O . ILE A 1 84 ? 14.492 -7.586 -18.456 1.00 93.12 84 ILE A O 1
ATOM 677 N N . ASP A 1 85 ? 12.785 -8.059 -17.072 1.00 91.00 85 ASP A N 1
ATOM 678 C CA . ASP A 1 85 ? 13.330 -9.337 -16.594 1.00 91.00 85 ASP A CA 1
ATOM 679 C C . ASP A 1 85 ? 12.706 -10.524 -17.349 1.00 91.00 85 ASP A C 1
ATOM 681 O O . ASP A 1 85 ? 13.387 -11.479 -17.720 1.00 91.00 85 ASP A O 1
ATOM 685 N N . THR A 1 86 ? 11.402 -10.448 -17.642 1.00 93.50 86 THR A N 1
ATOM 686 C CA . THR A 1 86 ? 10.622 -11.542 -18.241 1.00 93.50 86 THR A CA 1
ATOM 687 C C . THR A 1 86 ? 9.975 -11.153 -19.580 1.00 93.50 86 THR A C 1
ATOM 689 O O . THR A 1 86 ? 9.723 -9.969 -19.830 1.00 93.50 86 THR A O 1
ATOM 692 N N . PRO A 1 87 ? 9.573 -12.126 -20.427 1.00 93.56 87 PRO A N 1
ATOM 693 C CA . PRO A 1 87 ? 8.813 -11.841 -21.652 1.00 93.56 87 PRO A CA 1
ATOM 694 C C . PRO A 1 87 ? 7.485 -11.110 -21.383 1.00 93.56 87 PRO A C 1
ATOM 696 O O . PRO A 1 87 ? 6.984 -10.378 -22.235 1.00 93.56 87 PRO A O 1
ATOM 699 N N . SER A 1 88 ? 6.921 -11.264 -20.177 1.00 93.94 88 SER A N 1
ATOM 700 C CA . SER A 1 88 ? 5.713 -10.540 -19.757 1.00 93.94 88 SER A CA 1
ATOM 701 C C . SER A 1 88 ? 5.969 -9.039 -19.600 1.00 93.94 88 SER A C 1
ATOM 703 O O . SER A 1 88 ? 5.111 -8.235 -19.960 1.00 93.94 88 SER A O 1
ATOM 705 N N . ASP A 1 89 ? 7.160 -8.650 -19.133 1.00 95.00 89 ASP A N 1
ATOM 706 C CA . ASP A 1 89 ? 7.561 -7.244 -19.041 1.00 95.00 89 ASP A CA 1
ATOM 707 C C . ASP A 1 89 ? 7.728 -6.628 -20.438 1.00 95.00 89 ASP A C 1
ATOM 709 O O . ASP A 1 89 ? 7.283 -5.505 -20.684 1.00 95.00 89 ASP A O 1
ATOM 713 N N . VAL A 1 90 ? 8.294 -7.385 -21.387 1.00 94.44 90 VAL A N 1
ATOM 714 C CA . VAL A 1 90 ? 8.404 -6.968 -22.796 1.00 94.44 90 VAL A CA 1
ATOM 715 C C . VAL A 1 90 ? 7.023 -6.779 -23.415 1.00 94.44 90 VAL A C 1
ATOM 717 O O . VAL A 1 90 ? 6.756 -5.733 -24.013 1.00 94.44 90 VAL A O 1
ATOM 720 N N . LEU A 1 91 ? 6.128 -7.755 -23.236 1.00 94.25 91 LEU A N 1
ATOM 721 C CA . LEU A 1 91 ? 4.753 -7.690 -23.726 1.00 94.25 91 LEU A CA 1
ATOM 722 C C . LEU A 1 91 ? 4.026 -6.464 -23.163 1.00 94.25 91 LEU A C 1
ATOM 724 O O . LEU A 1 91 ? 3.402 -5.714 -23.913 1.00 94.25 91 LEU A O 1
ATOM 728 N N . LEU A 1 92 ? 4.172 -6.207 -21.861 1.00 94.88 92 LEU A N 1
ATOM 729 C CA . LEU A 1 92 ? 3.583 -5.048 -21.204 1.00 94.88 92 LEU A CA 1
ATOM 730 C C . LEU A 1 92 ? 4.057 -3.729 -21.824 1.00 94.88 92 LEU A C 1
ATOM 732 O O . LEU A 1 92 ? 3.254 -2.836 -22.104 1.00 94.88 92 LEU A O 1
ATOM 736 N N . LEU A 1 93 ? 5.365 -3.581 -22.020 1.00 95.00 93 LEU A N 1
ATOM 737 C CA . LEU A 1 93 ? 5.949 -2.364 -22.578 1.00 95.00 93 LEU A CA 1
ATOM 738 C C . LEU A 1 93 ? 5.610 -2.197 -24.066 1.00 95.00 93 LEU A C 1
ATOM 740 O O . LEU A 1 93 ? 5.431 -1.064 -24.522 1.00 95.00 93 LEU A O 1
ATOM 744 N N . LYS A 1 94 ? 5.450 -3.298 -24.807 1.00 93.88 94 LYS A N 1
ATOM 745 C CA . LYS A 1 94 ? 4.942 -3.303 -26.186 1.00 93.88 94 LYS A CA 1
ATOM 746 C C . LYS A 1 94 ? 3.498 -2.805 -26.243 1.00 93.88 94 LYS A C 1
ATOM 748 O O . LYS A 1 94 ? 3.202 -1.889 -27.009 1.00 93.88 94 LYS A O 1
ATOM 753 N N . ASP A 1 95 ? 2.632 -3.300 -25.360 1.00 94.31 95 ASP A N 1
ATOM 754 C CA . ASP A 1 95 ? 1.232 -2.867 -25.248 1.00 94.31 95 ASP A CA 1
ATOM 755 C C . ASP A 1 95 ? 1.094 -1.380 -24.880 1.00 94.31 95 ASP A C 1
ATOM 757 O O . ASP A 1 95 ? 0.118 -0.720 -25.245 1.00 94.31 95 ASP A O 1
ATOM 761 N N . LYS A 1 96 ? 2.074 -0.818 -24.161 1.00 93.19 96 LYS A N 1
ATOM 762 C CA . LYS A 1 96 ? 2.138 0.621 -23.847 1.00 93.19 96 LYS A CA 1
ATOM 763 C C . LYS A 1 96 ? 2.783 1.473 -24.940 1.00 93.19 96 LYS A C 1
ATOM 765 O O . LYS A 1 96 ? 2.863 2.689 -24.759 1.00 93.19 96 LYS A O 1
ATOM 770 N N . GLY A 1 97 ? 3.219 0.871 -26.048 1.00 89.69 97 GLY A N 1
ATOM 771 C CA . GLY A 1 97 ? 3.909 1.558 -27.141 1.00 89.69 97 GLY A CA 1
ATOM 772 C C . GLY A 1 97 ? 5.297 2.074 -26.757 1.00 89.69 97 GLY A C 1
ATOM 773 O O . GLY A 1 97 ? 5.798 2.995 -27.389 1.00 89.69 97 GLY A O 1
ATOM 774 N N . ILE A 1 98 ? 5.896 1.525 -25.696 1.00 93.38 98 ILE A N 1
ATOM 775 C CA . ILE A 1 98 ? 7.247 1.878 -25.249 1.00 93.38 98 ILE A CA 1
ATOM 776 C C . ILE A 1 98 ? 8.272 1.063 -26.027 1.00 93.38 98 ILE A C 1
ATOM 778 O O . ILE A 1 98 ? 9.289 1.608 -26.426 1.00 93.38 98 ILE A O 1
ATOM 782 N N . ILE A 1 99 ? 8.010 -0.223 -26.273 1.00 92.56 99 ILE A N 1
ATOM 783 C CA . ILE A 1 99 ? 8.896 -1.081 -27.066 1.00 92.56 99 ILE A CA 1
ATOM 784 C C . ILE A 1 99 ? 8.279 -1.341 -28.436 1.00 92.56 99 ILE A C 1
ATOM 786 O O . ILE A 1 99 ? 7.165 -1.849 -28.544 1.00 92.56 99 ILE A O 1
ATOM 790 N N . ILE A 1 100 ? 9.050 -1.058 -29.486 1.00 89.75 100 ILE A N 1
ATOM 791 C CA . ILE A 1 100 ? 8.769 -1.515 -30.847 1.00 89.75 100 ILE A CA 1
ATOM 792 C C . ILE A 1 100 ? 9.749 -2.641 -31.160 1.00 89.75 100 ILE A C 1
ATOM 794 O O . ILE A 1 100 ? 10.937 -2.402 -31.388 1.00 89.75 100 ILE A O 1
ATOM 798 N N . ASN A 1 101 ? 9.248 -3.875 -31.147 1.00 87.69 101 ASN A N 1
ATOM 799 C CA . ASN A 1 101 ? 10.052 -5.065 -31.395 1.00 87.69 101 ASN A CA 1
ATOM 800 C C . ASN A 1 101 ? 10.235 -5.302 -32.907 1.00 87.69 101 ASN A C 1
ATOM 802 O O . ASN A 1 101 ? 9.280 -5.600 -33.620 1.00 87.69 101 ASN A O 1
ATOM 806 N N . LEU A 1 102 ? 11.476 -5.166 -33.377 1.00 84.81 102 LEU A N 1
ATOM 807 C CA . LEU A 1 102 ? 11.971 -5.549 -34.706 1.00 84.81 102 LEU A CA 1
ATOM 808 C C . LEU A 1 102 ? 13.131 -6.567 -34.591 1.00 84.81 102 LEU A C 1
ATOM 810 O O . LEU A 1 102 ? 13.929 -6.706 -35.522 1.00 84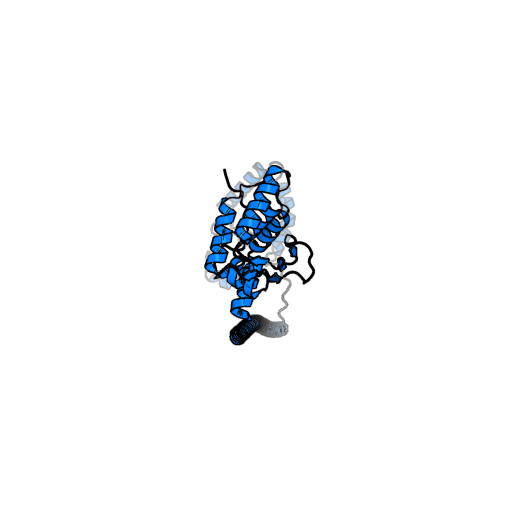.81 102 LEU A O 1
ATOM 814 N N . PHE A 1 103 ? 13.302 -7.182 -33.416 1.00 76.62 103 PHE A N 1
ATOM 815 C CA . PHE A 1 103 ? 14.427 -8.052 -33.055 1.00 76.62 103 PHE A CA 1
ATOM 816 C C . PHE A 1 103 ? 14.071 -9.534 -33.156 1.00 76.62 103 PHE A C 1
ATOM 818 O O . PHE A 1 103 ? 14.937 -10.298 -33.568 1.00 76.62 103 PHE A O 1
ATOM 825 N N . GLY A 1 104 ? 12.820 -9.903 -32.860 1.00 80.62 104 GLY A N 1
ATOM 826 C CA . GLY A 1 104 ? 12.384 -11.297 -32.790 1.00 80.62 104 GLY A CA 1
ATOM 827 C C . GLY A 1 104 ? 11.094 -11.458 -31.987 1.00 80.62 104 GLY A C 1
ATOM 828 O O . GLY A 1 104 ? 10.209 -10.606 -32.083 1.00 80.62 104 GLY A O 1
ATOM 829 N N . ASP A 1 105 ? 10.984 -12.526 -31.197 1.00 88.75 105 ASP A N 1
ATOM 830 C CA . ASP A 1 105 ? 9.896 -12.685 -30.222 1.00 88.75 105 ASP A CA 1
ATOM 831 C C . ASP A 1 105 ? 10.169 -11.922 -28.909 1.00 88.75 105 ASP A C 1
ATOM 833 O O . ASP A 1 105 ? 11.160 -11.200 -28.775 1.00 88.75 105 ASP A O 1
ATOM 837 N N . ASP A 1 106 ? 9.226 -11.981 -27.966 1.00 90.94 106 ASP A N 1
ATOM 838 C CA . ASP A 1 106 ? 9.325 -11.240 -26.705 1.00 90.94 106 ASP A CA 1
ATOM 839 C C . ASP A 1 106 ? 10.348 -11.881 -25.731 1.00 90.94 106 ASP A C 1
ATOM 841 O O . ASP A 1 106 ? 10.851 -11.192 -24.842 1.00 90.94 106 ASP A O 1
ATOM 845 N N . GLU A 1 107 ? 10.702 -13.161 -25.911 1.00 91.88 107 GLU A N 1
ATOM 846 C CA . GLU A 1 107 ? 11.693 -13.884 -25.098 1.00 91.88 107 GLU A CA 1
ATOM 847 C C . GLU A 1 107 ? 13.116 -13.486 -25.496 1.00 91.88 107 GLU A C 1
ATOM 849 O O . GLU A 1 107 ? 13.908 -13.082 -24.644 1.00 91.88 107 GLU A O 1
ATOM 854 N N . GLU A 1 108 ? 13.400 -13.433 -26.798 1.00 89.50 108 GLU A N 1
ATOM 855 C CA . GLU A 1 108 ? 14.691 -12.978 -27.321 1.00 89.50 108 GLU A CA 1
ATOM 856 C C . GLU A 1 108 ? 15.016 -11.528 -26.917 1.00 89.50 108 GLU A C 1
ATOM 858 O O . GLU A 1 108 ? 16.182 -11.171 -26.708 1.00 89.50 108 GLU A O 1
ATOM 863 N N . VAL A 1 109 ? 13.997 -10.670 -26.788 1.00 89.81 109 VAL A N 1
ATOM 864 C CA . VAL A 1 109 ? 14.171 -9.285 -26.323 1.00 89.81 109 VAL A CA 1
ATOM 865 C C . VAL A 1 109 ? 14.527 -9.236 -24.838 1.00 89.81 109 VAL A C 1
ATOM 867 O O . VAL A 1 109 ? 15.451 -8.502 -24.480 1.00 89.81 109 VAL A O 1
ATOM 870 N N . ALA A 1 110 ? 13.830 -9.999 -23.990 1.00 91.50 110 ALA A N 1
ATOM 871 C CA . ALA A 1 110 ? 14.137 -10.075 -22.560 1.00 91.50 110 ALA A CA 1
ATOM 872 C C . ALA A 1 110 ? 15.564 -10.603 -22.345 1.00 91.50 110 ALA A C 1
ATOM 874 O O . ALA A 1 110 ? 16.382 -9.955 -21.689 1.00 91.50 110 ALA A O 1
ATOM 875 N N . ASP A 1 111 ? 15.913 -11.696 -23.027 1.00 89.25 111 ASP A N 1
ATOM 876 C CA . ASP A 1 111 ? 17.255 -12.270 -22.997 1.00 89.25 111 ASP A CA 1
ATOM 877 C C . ASP A 1 111 ? 18.320 -11.275 -23.458 1.00 89.25 111 ASP A C 1
ATOM 879 O O . ASP A 1 111 ? 19.410 -11.218 -22.883 1.00 89.25 111 ASP A O 1
ATOM 883 N N . MET A 1 112 ? 18.049 -10.466 -24.486 1.00 86.81 112 MET A N 1
ATOM 884 C CA . MET A 1 112 ? 19.004 -9.460 -24.942 1.00 86.81 112 MET A CA 1
ATOM 885 C C . MET A 1 112 ? 19.352 -8.469 -23.823 1.00 86.81 112 MET A C 1
ATOM 887 O O . MET A 1 112 ? 20.540 -8.189 -23.637 1.00 86.81 112 MET A O 1
ATOM 891 N N . PHE A 1 113 ? 18.361 -7.939 -23.098 1.00 86.12 113 PHE A N 1
ATOM 892 C CA . PHE A 1 113 ? 18.591 -6.951 -22.038 1.00 86.12 113 PHE A CA 1
ATOM 893 C C . PHE A 1 113 ? 19.248 -7.573 -20.804 1.00 86.12 113 PHE A C 1
ATOM 895 O O . PHE A 1 113 ? 20.305 -7.076 -20.410 1.00 86.12 113 PHE A O 1
ATOM 902 N N . ASN A 1 114 ? 18.754 -8.722 -20.336 1.00 83.62 114 ASN A N 1
ATOM 903 C CA . ASN A 1 114 ? 19.338 -9.479 -19.221 1.00 83.62 114 ASN A CA 1
ATOM 904 C C . ASN A 1 114 ? 20.820 -9.827 -19.467 1.00 83.62 114 ASN A C 1
ATOM 906 O O . ASN A 1 114 ? 21.688 -9.719 -18.595 1.00 83.62 114 ASN A O 1
ATOM 910 N N . ASN A 1 115 ? 21.158 -10.208 -20.705 1.00 79.19 115 ASN A N 1
ATOM 911 C CA . ASN A 1 115 ? 22.540 -10.503 -21.078 1.00 79.19 115 ASN A CA 1
ATOM 912 C C . ASN A 1 115 ? 23.411 -9.242 -21.193 1.00 79.19 115 ASN A C 1
ATOM 914 O O . ASN A 1 115 ? 24.616 -9.313 -20.940 1.00 79.19 115 ASN A O 1
ATOM 918 N N . ILE A 1 116 ? 22.845 -8.092 -21.573 1.00 71.50 116 ILE A N 1
ATOM 919 C CA . ILE A 1 116 ? 23.571 -6.813 -21.590 1.00 71.50 116 ILE A CA 1
ATOM 920 C C . ILE A 1 116 ? 23.880 -6.362 -20.154 1.00 71.50 116 ILE A C 1
ATOM 922 O O . ILE A 1 116 ? 25.012 -5.938 -19.907 1.00 71.50 116 ILE A O 1
ATOM 926 N N . GLY A 1 117 ? 22.943 -6.521 -19.211 1.00 59.41 117 GLY A N 1
ATOM 927 C CA . GLY A 1 117 ? 23.109 -6.178 -17.793 1.00 59.41 117 GLY A CA 1
ATOM 928 C C . GLY A 1 117 ? 24.324 -6.832 -17.131 1.00 59.41 117 GLY A C 1
ATOM 929 O O . GLY A 1 117 ? 25.062 -6.180 -16.389 1.00 59.41 117 GLY A O 1
ATOM 930 N N . SER A 1 118 ? 24.647 -8.074 -17.507 1.00 58.09 118 SER A N 1
ATOM 931 C CA . SER A 1 118 ? 25.824 -8.804 -16.997 1.00 58.09 118 SER A CA 1
ATOM 932 C C . SER A 1 118 ? 27.180 -8.117 -17.260 1.00 58.09 118 SER A C 1
ATOM 934 O O . SER A 1 118 ? 28.161 -8.381 -16.565 1.00 58.09 118 SER A O 1
ATOM 936 N N . THR A 1 119 ? 27.253 -7.206 -18.239 1.00 56.72 119 THR A N 1
ATOM 937 C CA . THR A 1 119 ? 28.484 -6.478 -18.612 1.00 56.72 119 THR A CA 1
ATOM 938 C C . THR A 1 119 ? 28.690 -5.199 -17.773 1.00 56.72 119 THR A C 1
ATOM 940 O O . THR A 1 119 ? 29.726 -4.533 -17.855 1.00 56.72 119 THR A O 1
ATOM 943 N N . VAL A 1 120 ? 27.715 -4.823 -16.940 1.00 60.38 120 VAL A N 1
ATOM 944 C CA . VAL A 1 120 ? 27.572 -3.475 -16.373 1.00 60.38 120 VAL A CA 1
ATOM 945 C C . VAL A 1 120 ? 28.018 -3.437 -14.900 1.00 60.38 120 VAL A C 1
ATOM 947 O O . VAL A 1 120 ? 27.223 -3.625 -13.984 1.00 60.38 120 VAL A O 1
ATOM 950 N N . ILE A 1 121 ? 29.299 -3.136 -14.637 1.00 56.22 121 ILE A N 1
ATOM 951 C CA . ILE A 1 121 ? 29.832 -2.935 -13.265 1.00 56.22 121 ILE A CA 1
ATOM 952 C C . ILE A 1 121 ? 29.130 -1.744 -12.576 1.00 56.22 121 ILE A C 1
ATOM 954 O O . ILE A 1 121 ? 28.948 -0.693 -13.199 1.00 56.22 121 ILE A O 1
ATOM 958 N N . SER A 1 122 ? 28.718 -1.904 -11.309 1.00 54.34 122 SER A N 1
ATOM 959 C CA . SER A 1 122 ? 28.030 -0.889 -10.487 1.00 54.34 122 SER A CA 1
ATOM 960 C C . SER A 1 122 ? 28.848 0.392 -10.337 1.00 54.34 122 SER A C 1
ATOM 962 O O . SER A 1 122 ? 29.968 0.371 -9.832 1.00 54.34 122 SER A O 1
ATOM 964 N N . THR A 1 123 ? 28.269 1.512 -10.762 1.00 53.41 123 THR A N 1
ATOM 965 C CA . THR A 1 123 ? 28.784 2.863 -10.519 1.00 53.41 123 THR A CA 1
ATOM 966 C C . THR A 1 123 ? 27.835 3.554 -9.549 1.00 53.41 123 THR A C 1
ATOM 968 O O . THR A 1 123 ? 26.624 3.471 -9.720 1.00 53.41 123 THR A O 1
ATOM 971 N N . VAL A 1 124 ? 28.398 4.194 -8.524 1.00 50.12 124 VAL A N 1
ATOM 972 C CA . VAL A 1 124 ? 27.684 4.722 -7.343 1.00 50.12 124 VAL A CA 1
ATOM 973 C C . VAL A 1 124 ? 26.823 5.955 -7.660 1.00 50.12 124 VAL A C 1
ATOM 975 O O . VAL A 1 124 ? 25.955 6.304 -6.871 1.00 50.12 124 VAL A O 1
ATOM 978 N N . ASP A 1 125 ? 27.027 6.595 -8.814 1.00 56.81 125 ASP A N 1
ATOM 979 C CA . ASP A 1 125 ? 26.334 7.828 -9.188 1.00 56.81 125 ASP A CA 1
ATOM 980 C C . ASP A 1 125 ? 25.647 7.660 -10.550 1.00 56.81 125 ASP A C 1
ATOM 982 O O . ASP A 1 125 ? 26.297 7.571 -11.601 1.00 56.81 125 ASP A O 1
ATOM 986 N N . SER A 1 126 ? 24.321 7.517 -10.524 1.00 68.94 126 SER A N 1
ATOM 987 C CA . SER A 1 126 ? 23.500 7.389 -11.723 1.00 68.94 126 SER A CA 1
ATOM 988 C C . SER A 1 126 ? 22.546 8.570 -11.850 1.00 68.94 126 SER A C 1
ATOM 990 O O . SER A 1 126 ? 21.985 9.039 -10.867 1.00 68.94 126 SER A O 1
ATOM 992 N N . GLN A 1 127 ? 22.274 9.008 -13.079 1.00 78.19 127 GLN A N 1
ATOM 993 C CA . GLN A 1 127 ? 21.255 10.037 -13.334 1.00 78.19 127 GLN A CA 1
ATOM 994 C C . GLN A 1 127 ? 19.826 9.603 -12.952 1.00 78.19 127 GLN A C 1
ATOM 996 O O . GLN A 1 127 ? 18.900 10.401 -13.028 1.00 78.19 127 GLN A O 1
ATOM 1001 N N . TYR A 1 128 ? 19.639 8.329 -12.600 1.00 85.31 128 TYR A N 1
ATOM 1002 C CA . TYR A 1 128 ? 18.362 7.744 -12.209 1.00 85.31 128 TYR A CA 1
ATOM 1003 C C . TYR A 1 128 ? 18.293 7.445 -10.710 1.00 85.31 128 TYR A C 1
ATOM 1005 O O . TYR A 1 128 ? 17.369 6.762 -10.287 1.00 85.31 128 TYR A O 1
ATOM 1013 N N . THR A 1 129 ? 19.235 7.934 -9.898 1.00 85.88 129 THR A N 1
ATOM 1014 C CA . THR A 1 129 ? 19.219 7.697 -8.446 1.00 85.88 129 THR A CA 1
ATOM 1015 C C . THR A 1 129 ? 17.913 8.193 -7.821 1.00 85.88 129 THR A C 1
ATOM 1017 O O . THR A 1 129 ? 17.233 7.418 -7.151 1.00 85.88 129 THR A O 1
ATOM 1020 N N . ASP A 1 130 ? 17.497 9.422 -8.141 1.00 88.06 130 ASP A N 1
ATOM 1021 C CA . ASP A 1 130 ? 16.229 9.989 -7.660 1.00 88.06 130 ASP A CA 1
ATOM 1022 C C . ASP A 1 130 ? 15.025 9.175 -8.167 1.00 88.06 130 ASP A C 1
ATOM 1024 O O . ASP A 1 130 ? 14.132 8.817 -7.402 1.00 88.06 130 ASP A O 1
ATOM 1028 N N . LEU A 1 131 ? 15.047 8.776 -9.447 1.00 89.88 131 LEU A N 1
ATOM 1029 C CA . LEU A 1 131 ? 14.022 7.917 -10.053 1.00 89.88 131 LEU A CA 1
ATOM 1030 C C . LEU A 1 131 ? 13.880 6.585 -9.293 1.00 89.88 131 LEU A C 1
ATOM 1032 O O . LEU A 1 131 ? 12.767 6.123 -9.040 1.00 89.88 131 LEU A O 1
ATOM 1036 N N . TYR A 1 132 ? 15.003 5.954 -8.942 1.00 88.88 132 TYR A N 1
ATOM 1037 C CA . TYR A 1 132 ? 15.037 4.677 -8.230 1.00 88.88 132 TYR A CA 1
ATOM 1038 C C . TYR A 1 132 ? 14.497 4.832 -6.816 1.00 88.88 132 TYR A C 1
ATOM 1040 O O . TYR A 1 132 ? 13.718 3.991 -6.362 1.00 88.88 132 TYR A O 1
ATOM 1048 N N . GLU A 1 133 ? 14.895 5.900 -6.126 1.00 88.31 133 GLU A N 1
ATOM 1049 C CA . GLU A 1 133 ? 14.418 6.184 -4.781 1.00 88.31 133 GLU A CA 1
ATOM 1050 C C . GLU A 1 133 ? 12.902 6.402 -4.780 1.00 88.31 133 GLU A C 1
ATOM 1052 O O . GLU A 1 133 ? 12.191 5.749 -4.013 1.00 88.31 133 GLU A O 1
ATOM 1057 N N . GLU A 1 134 ? 12.381 7.222 -5.690 1.00 90.00 134 GLU A N 1
ATOM 1058 C CA . GLU A 1 134 ? 10.947 7.482 -5.791 1.00 90.00 134 GLU A CA 1
ATOM 1059 C C . GLU A 1 134 ? 10.137 6.227 -6.157 1.00 90.00 134 GLU A C 1
ATOM 1061 O O . GLU A 1 134 ? 9.091 5.966 -5.549 1.00 90.00 134 GLU A O 1
ATOM 1066 N N . LEU A 1 135 ? 10.613 5.412 -7.107 1.00 90.00 135 LEU A N 1
ATOM 1067 C CA . LEU A 1 135 ? 9.960 4.152 -7.482 1.00 90.00 135 LEU A CA 1
ATOM 1068 C C . LEU A 1 135 ? 9.937 3.163 -6.315 1.00 90.00 135 LEU A C 1
ATOM 1070 O O . LEU A 1 135 ? 8.895 2.568 -6.022 1.00 90.00 135 LEU A O 1
ATOM 1074 N N . ASN A 1 136 ? 11.059 3.014 -5.612 1.00 89.75 136 ASN A N 1
ATOM 1075 C CA . ASN A 1 136 ? 11.159 2.123 -4.463 1.00 89.75 136 ASN A CA 1
ATOM 1076 C C . ASN A 1 136 ? 10.316 2.612 -3.281 1.00 89.75 136 ASN A C 1
ATOM 1078 O O . ASN A 1 136 ? 9.647 1.802 -2.640 1.00 89.75 136 ASN A O 1
ATOM 1082 N N . GLN A 1 137 ? 10.278 3.920 -3.011 1.00 88.81 137 GLN A N 1
ATOM 1083 C CA . GLN A 1 137 ? 9.395 4.503 -1.997 1.00 88.81 137 GLN A CA 1
ATOM 1084 C C . GLN A 1 137 ? 7.917 4.288 -2.349 1.00 88.81 137 GLN A C 1
ATOM 1086 O O . GLN A 1 137 ? 7.113 3.932 -1.480 1.00 88.81 137 GLN A O 1
ATOM 1091 N N . TYR A 1 138 ? 7.549 4.457 -3.624 1.00 87.44 138 TYR A N 1
ATOM 1092 C CA . TYR A 1 138 ? 6.191 4.191 -4.093 1.00 87.44 138 TYR A CA 1
ATOM 1093 C C . TYR A 1 138 ? 5.819 2.719 -3.893 1.00 87.44 138 TYR A C 1
ATOM 1095 O O . TYR A 1 138 ? 4.757 2.423 -3.339 1.00 87.44 138 TYR A O 1
ATOM 1103 N N . TYR A 1 139 ? 6.701 1.807 -4.307 1.00 85.19 139 TYR A N 1
ATOM 1104 C CA . TYR A 1 139 ? 6.501 0.363 -4.211 1.00 85.19 139 TYR A CA 1
ATOM 1105 C C . TYR A 1 139 ? 6.468 -0.138 -2.758 1.00 85.19 139 TYR A C 1
ATOM 1107 O O . TYR A 1 139 ? 5.670 -1.013 -2.418 1.00 85.19 139 TYR A O 1
ATOM 1115 N N . ALA A 1 140 ? 7.285 0.442 -1.875 1.00 85.94 140 ALA A N 1
ATOM 1116 C CA . ALA A 1 140 ? 7.350 0.073 -0.464 1.00 85.94 140 ALA A CA 1
ATOM 1117 C C . ALA A 1 140 ? 6.087 0.451 0.327 1.00 85.94 140 ALA A C 1
ATOM 1119 O O . ALA A 1 140 ? 5.869 -0.104 1.403 1.00 85.94 140 ALA A O 1
ATOM 1120 N N . ASN A 1 141 ? 5.252 1.373 -0.172 1.00 82.94 141 ASN A N 1
ATOM 1121 C CA . ASN A 1 141 ? 4.066 1.844 0.537 1.00 82.94 141 ASN A CA 1
ATOM 1122 C C . ASN A 1 141 ? 2.904 0.824 0.462 1.00 82.94 141 ASN A C 1
ATOM 1124 O O . ASN A 1 141 ? 2.219 0.738 -0.567 1.00 82.94 141 ASN A O 1
ATOM 1128 N N . PRO A 1 142 ? 2.579 0.112 1.563 1.00 74.69 142 PRO A N 1
ATOM 1129 C CA . PRO A 1 142 ? 1.581 -0.955 1.532 1.00 74.69 142 PRO A CA 1
ATOM 1130 C C . PRO A 1 142 ? 0.179 -0.426 1.230 1.00 74.69 142 PRO A C 1
ATOM 1132 O O . PRO A 1 142 ? -0.601 -1.095 0.559 1.00 74.69 142 PRO A O 1
ATOM 1135 N N . TRP A 1 143 ? -0.145 0.790 1.681 1.00 72.06 143 TRP A N 1
ATOM 1136 C CA . TRP A 1 143 ? -1.462 1.400 1.486 1.00 72.06 143 TRP A CA 1
ATOM 1137 C C . TRP A 1 143 ? -1.804 1.572 0.004 1.00 72.06 143 TRP A C 1
ATOM 1139 O O . TRP A 1 143 ? -2.943 1.361 -0.416 1.00 72.06 143 TRP A O 1
ATOM 1149 N N . ARG A 1 144 ? -0.804 1.916 -0.814 1.00 71.06 144 ARG A N 1
ATOM 1150 C CA . ARG A 1 144 ? -0.977 2.064 -2.263 1.00 71.06 144 ARG A CA 1
ATOM 1151 C C . ARG A 1 144 ? -1.161 0.708 -2.937 1.00 71.06 144 ARG A C 1
ATOM 1153 O O . ARG A 1 144 ? -2.069 0.583 -3.756 1.00 71.06 144 ARG A O 1
ATOM 1160 N N . LYS A 1 145 ? -0.409 -0.312 -2.505 1.00 70.00 145 LYS A N 1
ATOM 1161 C CA . LYS A 1 145 ? -0.567 -1.698 -2.967 1.00 70.00 145 LYS A CA 1
ATOM 1162 C C . LYS A 1 145 ? -1.963 -2.246 -2.653 1.00 70.00 145 LYS A C 1
ATOM 1164 O O . LYS A 1 145 ? -2.645 -2.733 -3.550 1.00 70.00 145 LYS A O 1
ATOM 1169 N N . TRP A 1 146 ? -2.437 -2.090 -1.415 1.00 73.50 146 TRP A N 1
ATOM 1170 C CA . TRP A 1 146 ? -3.796 -2.482 -1.024 1.00 73.50 146 TRP A CA 1
ATOM 1171 C C . TRP A 1 146 ? -4.861 -1.728 -1.818 1.00 73.50 146 TRP A C 1
ATOM 1173 O O . TRP A 1 146 ? -5.796 -2.345 -2.311 1.00 73.50 146 TRP A O 1
ATOM 1183 N N . LYS A 1 147 ? -4.702 -0.416 -2.024 1.00 77.31 147 LYS A N 1
ATOM 1184 C CA . LYS A 1 147 ? -5.627 0.376 -2.846 1.00 77.31 147 LYS A CA 1
ATOM 1185 C C . LYS A 1 147 ? -5.667 -0.094 -4.306 1.00 77.31 147 LYS A C 1
ATOM 1187 O O . LYS A 1 147 ? -6.748 -0.137 -4.891 1.00 77.31 147 LYS A O 1
ATOM 1192 N N . ALA A 1 148 ? -4.516 -0.421 -4.894 1.00 74.56 148 ALA A N 1
ATOM 1193 C CA . ALA A 1 148 ? -4.423 -0.929 -6.260 1.00 74.56 148 ALA A CA 1
ATOM 1194 C C . ALA A 1 148 ? -5.101 -2.301 -6.392 1.00 74.56 148 ALA A C 1
ATOM 1196 O O . ALA A 1 148 ? -5.961 -2.458 -7.259 1.00 74.56 148 ALA A O 1
ATOM 1197 N N . MET A 1 149 ? -4.804 -3.238 -5.483 1.00 76.38 149 MET A N 1
ATOM 1198 C CA . MET A 1 149 ? -5.443 -4.562 -5.440 1.00 76.38 149 MET A CA 1
ATOM 1199 C C . MET A 1 149 ? -6.957 -4.451 -5.241 1.00 76.38 149 MET A C 1
ATOM 1201 O O . MET A 1 149 ? -7.728 -5.013 -6.009 1.00 76.38 149 MET A O 1
ATOM 1205 N N . LEU A 1 150 ? -7.404 -3.641 -4.279 1.00 77.94 150 LEU A N 1
ATOM 1206 C CA . LEU A 1 150 ? -8.825 -3.459 -3.975 1.00 77.94 150 LEU A CA 1
ATOM 1207 C C . LEU A 1 150 ? -9.570 -2.826 -5.162 1.00 77.94 150 LEU A C 1
ATOM 1209 O O . LEU A 1 150 ? -10.674 -3.241 -5.503 1.00 77.94 150 LEU A O 1
ATOM 1213 N N . LYS A 1 151 ? -8.950 -1.882 -5.880 1.00 76.56 151 LYS A N 1
ATOM 1214 C CA . LYS A 1 151 ? -9.531 -1.361 -7.123 1.00 76.56 151 LYS A CA 1
ATOM 1215 C C . LYS A 1 151 ? -9.591 -2.420 -8.228 1.00 76.56 151 LYS A C 1
ATOM 1217 O O . LYS A 1 151 ? -10.623 -2.531 -8.885 1.00 76.56 151 LYS A O 1
ATOM 1222 N N . ARG A 1 152 ? -8.507 -3.171 -8.434 1.00 74.94 152 ARG A N 1
ATOM 1223 C CA . ARG A 1 152 ? -8.380 -4.145 -9.525 1.00 74.94 152 ARG A CA 1
ATOM 1224 C C . ARG A 1 152 ? -9.314 -5.339 -9.354 1.00 74.94 152 ARG A C 1
ATOM 1226 O O . ARG A 1 152 ? -9.992 -5.713 -10.305 1.00 74.94 152 ARG A O 1
ATOM 1233 N N . ASP A 1 153 ? -9.347 -5.914 -8.162 1.00 76.00 153 ASP A N 1
ATOM 1234 C CA . ASP A 1 153 ? -9.991 -7.207 -7.932 1.00 76.00 153 ASP A CA 1
ATOM 1235 C C . ASP A 1 153 ? -11.460 -7.032 -7.531 1.00 76.00 153 ASP A C 1
ATOM 1237 O O . ASP A 1 153 ? -12.294 -7.893 -7.801 1.00 76.00 153 ASP A O 1
ATOM 1241 N N . TYR A 1 154 ? -11.798 -5.887 -6.930 1.00 68.88 154 TYR A N 1
ATOM 1242 C CA . TYR A 1 154 ? -13.096 -5.688 -6.299 1.00 68.88 154 TYR A CA 1
ATOM 1243 C C . TYR A 1 154 ? -13.960 -4.625 -6.992 1.00 68.88 154 TYR A C 1
ATOM 1245 O O . TYR A 1 154 ? -15.157 -4.832 -7.182 1.00 68.88 154 TYR A O 1
ATOM 1253 N N . PHE A 1 155 ? -13.368 -3.512 -7.442 1.00 71.62 155 PHE A N 1
ATOM 1254 C CA . PHE A 1 155 ? -14.107 -2.431 -8.115 1.00 71.62 155 PHE A CA 1
ATOM 1255 C C . PHE A 1 155 ? -14.139 -2.519 -9.650 1.00 71.62 155 PHE A C 1
ATOM 1257 O O . PHE A 1 155 ? -14.831 -1.725 -10.281 1.00 71.62 155 PHE A O 1
ATOM 1264 N N . ASN A 1 156 ? -13.447 -3.480 -10.270 1.00 69.88 156 ASN A N 1
ATOM 1265 C CA . ASN A 1 156 ? -13.564 -3.721 -11.716 1.00 69.88 156 ASN A CA 1
ATOM 1266 C C . ASN A 1 156 ? -14.782 -4.581 -12.090 1.00 69.88 156 ASN A C 1
ATOM 1268 O O . ASN A 1 156 ? -15.210 -4.561 -13.242 1.00 69.88 156 ASN A O 1
ATOM 1272 N N . SER A 1 157 ? -15.347 -5.329 -11.135 1.00 75.75 157 SER A N 1
ATOM 1273 C CA . SER A 1 157 ? -16.567 -6.110 -11.345 1.00 75.75 157 SER A CA 1
ATOM 1274 C C . SER A 1 157 ? -17.783 -5.354 -10.792 1.00 75.75 157 SER A C 1
ATOM 1276 O O . SER A 1 157 ? -17.823 -5.066 -9.587 1.00 75.75 157 SER A O 1
ATOM 1278 N N . PRO A 1 158 ? -18.808 -5.066 -11.620 1.00 78.31 158 PRO A N 1
ATOM 1279 C CA . PRO A 1 158 ? -20.038 -4.416 -11.165 1.00 78.31 158 PRO A CA 1
ATOM 1280 C C . PRO A 1 158 ? -20.700 -5.173 -10.006 1.00 78.31 158 PRO A C 1
ATOM 1282 O O . PRO A 1 158 ? -21.143 -4.569 -9.032 1.00 78.31 158 PRO A O 1
ATOM 1285 N N . TRP A 1 159 ? -20.695 -6.507 -10.068 1.00 78.44 159 TRP A N 1
ATOM 1286 C CA . TRP A 1 159 ? -21.322 -7.372 -9.067 1.00 78.44 159 TRP A CA 1
ATOM 1287 C C . TRP A 1 159 ? -20.617 -7.329 -7.712 1.00 78.44 159 TRP A C 1
ATOM 1289 O O . TRP A 1 159 ? -21.275 -7.241 -6.679 1.00 78.44 159 TRP A O 1
ATOM 1299 N N . SER A 1 160 ? -19.283 -7.328 -7.711 1.00 80.69 160 SER A N 1
ATOM 1300 C CA . SER A 1 160 ? -18.489 -7.241 -6.479 1.00 80.69 160 SER A CA 1
ATOM 1301 C C . SER A 1 160 ? -18.681 -5.891 -5.778 1.00 80.69 160 SER A C 1
ATOM 1303 O O . SER A 1 160 ? -18.796 -5.817 -4.554 1.00 80.69 160 SER A O 1
ATOM 1305 N N . SER A 1 161 ? -18.822 -4.821 -6.564 1.00 78.69 161 SER A N 1
ATOM 1306 C CA . SER A 1 161 ? -19.111 -3.476 -6.055 1.00 78.69 161 SER A CA 1
ATOM 1307 C C . SER A 1 161 ? -20.499 -3.389 -5.409 1.00 78.69 161 SER A C 1
ATOM 1309 O O . SER A 1 161 ? -20.644 -2.830 -4.321 1.00 78.69 161 SER A O 1
ATOM 1311 N N . ILE A 1 162 ? -21.518 -3.981 -6.044 1.00 86.25 162 ILE A N 1
ATOM 1312 C CA . ILE A 1 162 ? -22.886 -4.036 -5.504 1.00 86.25 162 ILE A CA 1
ATOM 1313 C C . ILE A 1 162 ? -22.928 -4.867 -4.216 1.00 86.25 162 ILE A C 1
ATOM 1315 O O . ILE A 1 162 ? -23.520 -4.428 -3.231 1.00 86.25 162 ILE A O 1
ATOM 1319 N N . ALA A 1 163 ? -22.271 -6.031 -4.192 1.00 88.06 163 ALA A N 1
ATOM 1320 C CA . ALA A 1 163 ? -22.228 -6.904 -3.018 1.00 88.06 163 ALA A CA 1
ATOM 1321 C C . ALA A 1 163 ? -21.614 -6.197 -1.798 1.00 88.06 163 ALA A C 1
ATOM 1323 O O . ALA A 1 163 ? -22.137 -6.292 -0.689 1.00 88.06 163 ALA A O 1
ATOM 1324 N N . PHE A 1 164 ? -20.552 -5.419 -2.010 1.00 87.88 164 PHE A N 1
ATOM 1325 C CA . PHE A 1 164 ? -19.951 -4.593 -0.965 1.00 87.88 164 PHE A CA 1
ATOM 1326 C C . PHE A 1 164 ? -20.872 -3.507 -0.443 1.00 87.88 164 PHE A C 1
ATOM 1328 O O . PHE A 1 164 ? -20.984 -3.328 0.766 1.00 87.88 164 PHE A O 1
ATOM 1335 N N . ALA A 1 165 ? -21.519 -2.776 -1.352 1.00 89.25 165 ALA A N 1
ATOM 1336 C CA . ALA A 1 165 ? -22.437 -1.712 -0.982 1.00 89.25 165 ALA A CA 1
ATOM 1337 C C . ALA A 1 165 ? -23.610 -2.278 -0.173 1.00 89.25 165 ALA A C 1
ATOM 1339 O O . ALA A 1 165 ? -23.962 -1.721 0.864 1.00 89.25 165 ALA A O 1
ATOM 1340 N N . ALA A 1 166 ? -24.156 -3.424 -0.587 1.00 94.38 166 ALA A N 1
ATOM 1341 C CA . ALA A 1 166 ? -25.188 -4.134 0.157 1.00 94.38 166 ALA A CA 1
ATOM 1342 C C . ALA A 1 166 ? -24.695 -4.558 1.551 1.00 94.38 166 ALA A C 1
ATOM 1344 O O . ALA A 1 166 ? -25.370 -4.284 2.539 1.00 94.38 166 ALA A O 1
ATOM 1345 N N . ALA A 1 167 ? -23.502 -5.152 1.655 1.00 94.62 167 ALA A N 1
ATOM 1346 C CA . ALA A 1 167 ? -22.918 -5.542 2.939 1.00 94.62 167 ALA A CA 1
ATOM 1347 C C . ALA A 1 167 ? -22.675 -4.337 3.867 1.00 94.62 167 ALA A C 1
ATOM 1349 O O . ALA A 1 167 ? -22.999 -4.396 5.051 1.00 94.62 167 ALA A O 1
ATOM 1350 N N . ALA A 1 168 ? -22.167 -3.223 3.335 1.00 94.62 168 ALA A N 1
ATOM 1351 C CA . ALA A 1 168 ? -21.968 -1.987 4.087 1.00 94.62 168 ALA A CA 1
ATOM 1352 C C . ALA A 1 168 ? -23.301 -1.397 4.571 1.00 94.62 168 ALA A C 1
ATOM 1354 O O . ALA A 1 168 ? -23.413 -1.006 5.730 1.00 94.62 168 ALA A O 1
ATOM 1355 N N . MET A 1 169 ? -24.329 -1.393 3.717 1.00 96.19 169 MET A N 1
ATOM 1356 C CA . MET A 1 169 ? -25.681 -0.968 4.088 1.00 96.19 169 MET A CA 1
ATOM 1357 C C . MET A 1 169 ? -26.273 -1.854 5.184 1.00 96.19 169 MET A C 1
ATOM 1359 O O . MET A 1 169 ? -26.853 -1.328 6.128 1.00 96.19 169 MET A O 1
ATOM 1363 N N . ILE A 1 170 ? -26.086 -3.176 5.103 1.00 96.81 170 ILE A N 1
ATOM 1364 C CA . ILE A 1 170 ? -26.515 -4.117 6.146 1.00 96.81 170 ILE A CA 1
ATOM 1365 C C . ILE A 1 170 ? -25.782 -3.825 7.458 1.00 96.81 170 ILE A C 1
ATOM 1367 O O . ILE A 1 170 ? -26.425 -3.740 8.498 1.00 96.81 170 ILE A O 1
ATOM 1371 N N . LEU A 1 171 ? -24.466 -3.605 7.435 1.00 96.94 171 LEU A N 1
ATOM 1372 C CA . LEU A 1 171 ? -23.710 -3.266 8.644 1.00 96.94 171 LEU A CA 1
ATOM 1373 C C . LEU A 1 171 ? -24.201 -1.960 9.276 1.00 96.94 171 LEU A C 1
ATOM 1375 O O . LEU A 1 171 ? -24.470 -1.921 10.476 1.00 96.94 171 LEU A O 1
ATOM 1379 N N . ILE A 1 172 ? -24.396 -0.912 8.475 1.00 96.31 172 ILE A N 1
ATOM 1380 C CA . ILE A 1 172 ? -24.942 0.368 8.946 1.00 96.31 172 ILE A CA 1
ATOM 1381 C C . ILE A 1 172 ? -26.339 0.166 9.536 1.00 96.31 172 ILE A C 1
ATOM 1383 O O . ILE A 1 172 ? -26.617 0.646 10.634 1.00 96.31 172 ILE A O 1
ATOM 1387 N N . TRP A 1 173 ? -27.193 -0.593 8.849 1.00 96.31 173 TRP A N 1
ATOM 1388 C CA . TRP A 1 173 ? -28.523 -0.943 9.332 1.00 96.31 173 TRP A CA 1
ATOM 1389 C C . TRP A 1 173 ? -28.460 -1.652 10.689 1.00 96.31 173 TRP A C 1
ATOM 1391 O O . TRP A 1 173 ? -29.156 -1.250 11.618 1.00 96.31 173 TRP A O 1
ATOM 1401 N N . THR A 1 174 ? -27.579 -2.646 10.846 1.00 96.75 174 THR A N 1
ATOM 1402 C CA . THR A 1 174 ? -27.418 -3.379 12.112 1.00 96.75 174 THR A CA 1
ATOM 1403 C C . THR A 1 174 ? -26.888 -2.500 13.241 1.00 96.75 174 THR A C 1
ATOM 1405 O O . THR A 1 174 ? -27.339 -2.641 14.376 1.00 96.75 174 THR A O 1
ATOM 1408 N N . LEU A 1 175 ? -25.992 -1.549 12.956 1.00 96.62 175 LEU A N 1
ATOM 1409 C CA . LEU A 1 175 ? -25.502 -0.592 13.949 1.00 96.62 175 LEU A CA 1
ATOM 1410 C C . LEU A 1 175 ? -26.615 0.354 14.406 1.00 96.62 175 LEU A C 1
ATOM 1412 O O . LEU A 1 175 ? -26.822 0.513 15.607 1.00 96.62 175 LEU A O 1
ATOM 1416 N N . ILE A 1 176 ? -27.369 0.929 13.462 1.00 96.12 176 ILE A N 1
ATOM 1417 C CA . ILE A 1 176 ? -28.515 1.798 13.766 1.00 96.12 176 ILE A CA 1
ATOM 1418 C C . ILE A 1 176 ? -29.548 1.032 14.593 1.00 96.12 176 ILE A C 1
ATOM 1420 O O . ILE A 1 176 ? -30.006 1.536 15.616 1.00 96.12 176 ILE A O 1
ATOM 1424 N N . GLN A 1 177 ? -29.882 -0.193 14.181 1.00 94.25 177 GLN A N 1
ATOM 1425 C CA . GLN A 1 177 ? -30.813 -1.055 14.899 1.00 94.25 177 GLN A CA 1
ATOM 1426 C C . GLN A 1 177 ? -30.327 -1.320 16.328 1.00 94.25 177 GLN A C 1
ATOM 1428 O O . GLN A 1 177 ? -31.100 -1.154 17.267 1.00 94.25 177 GLN A O 1
ATOM 1433 N N . THR A 1 178 ? -29.049 -1.662 16.501 1.00 95.31 178 THR A N 1
ATOM 1434 C CA . THR A 1 178 ? -28.457 -1.925 17.821 1.00 95.31 178 THR A CA 1
ATOM 1435 C C . THR A 1 178 ? -28.550 -0.690 18.720 1.00 95.31 178 THR A C 1
ATOM 1437 O O . THR A 1 178 ? -29.013 -0.786 19.856 1.00 95.31 178 THR A O 1
ATOM 1440 N N . ILE A 1 179 ? -28.210 0.493 18.202 1.00 95.12 179 ILE A N 1
ATOM 1441 C CA . ILE A 1 179 ? -28.313 1.755 18.948 1.00 95.12 179 ILE A CA 1
ATOM 1442 C C . ILE A 1 179 ? -29.771 2.050 19.327 1.00 95.12 179 ILE A C 1
ATOM 1444 O O . ILE A 1 179 ? -30.047 2.353 20.486 1.00 95.12 179 ILE A O 1
ATOM 1448 N N . CYS A 1 180 ? -30.715 1.902 18.392 1.00 90.25 180 CYS A N 1
ATOM 1449 C CA . CYS A 1 180 ? -32.138 2.113 18.669 1.00 90.25 180 CYS A CA 1
ATOM 1450 C C . CYS A 1 180 ? -32.650 1.166 19.762 1.00 90.25 180 CYS A C 1
ATOM 1452 O O . CYS A 1 180 ? -33.398 1.604 20.634 1.00 90.25 180 CYS A O 1
ATOM 1454 N N . THR A 1 181 ? -32.230 -0.105 19.750 1.00 91.81 181 THR A N 1
ATOM 1455 C CA . THR A 1 181 ? -32.635 -1.074 20.778 1.00 91.81 181 THR A CA 1
ATOM 1456 C C . THR A 1 181 ? -32.090 -0.717 22.157 1.00 91.81 181 THR A C 1
ATOM 1458 O O . THR A 1 181 ? -32.853 -0.743 23.116 1.00 91.81 181 THR A O 1
ATOM 1461 N N . VAL A 1 182 ? -30.821 -0.303 22.254 1.00 92.44 182 VAL A N 1
ATOM 1462 C CA . VAL A 1 182 ? -30.203 0.115 23.525 1.00 92.44 182 VAL A CA 1
ATOM 1463 C C . VAL A 1 182 ? -30.877 1.379 24.074 1.00 92.44 182 VAL A C 1
ATOM 1465 O O . VAL A 1 182 ? -31.223 1.447 25.250 1.00 92.44 182 VAL A O 1
ATOM 1468 N N . MET A 1 183 ? -31.165 2.361 23.215 1.00 88.88 183 MET A N 1
ATOM 1469 C CA . MET A 1 183 ? -31.885 3.569 23.636 1.00 88.88 183 MET A CA 1
ATOM 1470 C C . MET A 1 183 ? -33.316 3.264 24.108 1.00 88.88 183 MET A C 1
ATOM 1472 O O . MET A 1 183 ? -33.805 3.893 25.045 1.00 88.88 183 MET A O 1
ATOM 1476 N N . GLN A 1 184 ? -34.004 2.302 23.485 1.00 84.62 184 GLN A N 1
ATOM 1477 C CA . GLN A 1 184 ? -35.348 1.891 23.902 1.00 84.62 184 GLN A CA 1
ATOM 1478 C C . GLN A 1 184 ? -35.352 1.140 25.236 1.00 84.62 184 GLN A C 1
ATOM 1480 O O . GLN A 1 184 ? -36.263 1.357 26.039 1.00 84.62 184 GLN A O 1
ATOM 1485 N N . THR A 1 185 ? -34.355 0.290 25.498 1.00 83.44 185 THR A N 1
ATOM 1486 C CA . THR A 1 185 ? -34.239 -0.405 26.787 1.00 83.44 185 THR A CA 1
ATOM 1487 C C . THR A 1 185 ? -33.982 0.573 27.929 1.00 83.44 185 THR A C 1
ATOM 1489 O O . THR A 1 185 ? -34.643 0.473 28.961 1.00 83.44 185 THR A O 1
ATOM 1492 N N . ASP A 1 186 ? -33.131 1.580 27.711 1.00 85.19 186 ASP A N 1
ATOM 1493 C CA . ASP A 1 186 ? -32.828 2.600 28.721 1.00 85.19 186 ASP A CA 1
ATOM 1494 C C . ASP A 1 186 ? -34.057 3.466 29.050 1.00 85.19 186 ASP A C 1
ATOM 1496 O O . ASP A 1 186 ? -34.352 3.727 30.217 1.00 85.19 186 ASP A O 1
ATOM 1500 N N . ILE A 1 187 ? -34.835 3.871 28.037 1.00 81.00 187 ILE A N 1
ATOM 1501 C CA . ILE A 1 187 ? -36.080 4.636 28.235 1.00 81.00 187 ILE A CA 1
ATOM 1502 C C . ILE A 1 187 ? -37.142 3.788 28.950 1.00 81.00 187 ILE A C 1
ATOM 1504 O O . ILE A 1 187 ? -37.831 4.286 29.842 1.00 81.00 187 ILE A O 1
ATOM 1508 N N . GLY A 1 188 ? -37.284 2.510 28.584 1.00 77.81 188 GLY A N 1
ATOM 1509 C CA . GLY A 1 188 ? -38.231 1.596 29.226 1.00 77.81 188 GLY A CA 1
ATOM 1510 C C . GLY A 1 188 ? -37.939 1.405 30.715 1.00 77.81 188 GLY A C 1
ATOM 1511 O O . GLY A 1 188 ? -38.861 1.426 31.533 1.00 77.81 188 GLY A O 1
ATOM 1512 N N . GLN A 1 189 ? -36.658 1.300 31.072 1.00 78.38 189 GLN A N 1
ATOM 1513 C CA . GLN A 1 189 ? -36.214 1.180 32.457 1.00 78.38 189 GLN A CA 1
ATOM 1514 C C . GLN A 1 189 ? -36.469 2.474 33.249 1.00 78.38 189 GLN A C 1
ATOM 1516 O O . GLN A 1 189 ? -37.044 2.413 34.334 1.00 78.38 189 GLN A O 1
ATOM 1521 N N . GLN A 1 190 ? -36.191 3.648 32.663 1.00 79.50 190 GLN A N 1
ATOM 1522 C CA . GLN A 1 190 ? -36.512 4.942 33.286 1.00 79.50 190 GLN A CA 1
ATOM 1523 C C . GLN A 1 190 ? -38.019 5.149 33.511 1.00 79.50 190 GLN A C 1
ATOM 1525 O O . GLN A 1 190 ? -38.424 5.707 34.530 1.00 79.50 190 GLN A O 1
ATOM 1530 N N . ILE A 1 191 ? -38.873 4.710 32.578 1.00 78.75 191 ILE A N 1
ATOM 1531 C CA . ILE A 1 191 ? -40.334 4.806 32.733 1.00 78.75 191 ILE A CA 1
ATOM 1532 C C . ILE A 1 191 ? -40.825 3.881 33.849 1.00 78.75 191 ILE A C 1
ATOM 1534 O O . ILE A 1 191 ? -41.705 4.277 34.614 1.00 78.75 191 ILE A O 1
ATOM 1538 N N . LEU A 1 192 ? -40.273 2.668 33.955 1.00 78.44 192 LEU A N 1
ATOM 1539 C CA . LEU A 1 192 ? -40.640 1.722 35.006 1.00 78.44 192 LEU A CA 1
ATOM 1540 C C . LEU A 1 192 ? -40.225 2.238 36.388 1.00 78.44 192 LEU A C 1
ATOM 1542 O O . LEU A 1 192 ? -41.058 2.254 37.290 1.00 78.44 192 LEU A O 1
ATOM 1546 N N . GLU A 1 193 ? -38.988 2.721 36.530 1.00 78.88 193 GLU A N 1
ATOM 1547 C CA . GLU A 1 193 ? -38.497 3.323 37.775 1.00 78.88 193 GLU A CA 1
ATOM 1548 C C . GLU A 1 193 ? -39.351 4.531 38.170 1.00 78.88 193 GLU A C 1
ATOM 1550 O O . GLU A 1 193 ? -39.856 4.589 39.288 1.00 78.88 193 GLU A O 1
ATOM 1555 N N . ARG A 1 194 ? -39.641 5.436 37.224 1.00 80.56 194 ARG A N 1
ATOM 1556 C CA . ARG A 1 194 ? -40.510 6.594 37.472 1.00 80.56 194 ARG A CA 1
ATOM 1557 C C . ARG A 1 194 ? -41.938 6.188 37.847 1.00 80.56 194 ARG A C 1
ATOM 1559 O O . ARG A 1 194 ? -42.557 6.857 38.668 1.00 80.56 194 ARG A O 1
ATOM 1566 N N . LYS A 1 195 ? -42.477 5.114 37.258 1.00 79.62 195 LYS A N 1
ATOM 1567 C CA . LYS A 1 195 ? -43.810 4.596 37.597 1.00 79.62 195 LYS A CA 1
ATOM 1568 C C . LYS A 1 195 ? -43.844 4.028 39.018 1.00 79.62 195 LYS A C 1
ATOM 1570 O O . LYS A 1 195 ? -44.791 4.330 39.734 1.00 79.62 195 LYS A O 1
ATOM 1575 N N . ILE A 1 196 ? -42.815 3.280 39.424 1.00 77.12 196 ILE A N 1
ATOM 1576 C CA . ILE A 1 196 ? -42.673 2.755 40.792 1.00 77.12 196 ILE A CA 1
ATOM 1577 C C . ILE A 1 196 ? -42.589 3.914 41.795 1.00 77.12 196 ILE A C 1
ATOM 1579 O O . ILE A 1 196 ? -43.350 3.930 42.756 1.00 77.12 196 ILE A O 1
ATOM 1583 N N . THR A 1 197 ? -41.760 4.932 41.527 1.00 74.56 197 THR A N 1
ATOM 1584 C CA . THR A 1 197 ? -41.647 6.115 42.401 1.00 74.56 197 THR A CA 1
ATOM 1585 C C . THR A 1 197 ? -42.975 6.863 42.543 1.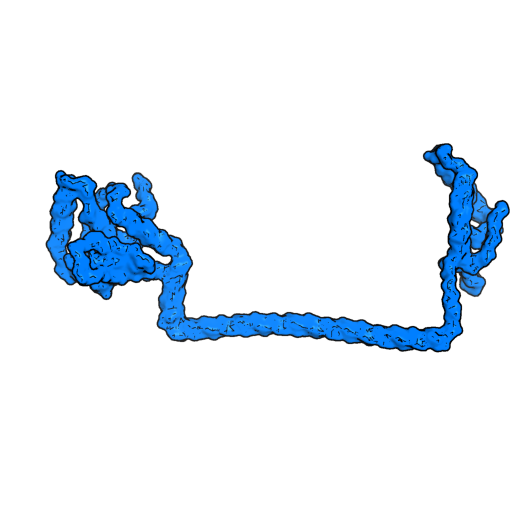00 74.56 197 THR A C 1
ATOM 1587 O O . THR A 1 197 ? -43.363 7.210 43.649 1.00 74.56 197 THR A O 1
ATOM 1590 N N . ILE A 1 198 ? -43.721 7.069 41.449 1.00 77.44 198 ILE A N 1
ATOM 1591 C CA . ILE A 1 198 ? -45.024 7.759 41.495 1.00 77.44 198 ILE A CA 1
ATOM 1592 C C . ILE A 1 198 ? -46.070 6.956 42.287 1.00 77.44 198 ILE A C 1
ATOM 1594 O O . ILE A 1 198 ? -46.926 7.542 42.953 1.00 77.44 198 ILE A O 1
ATOM 1598 N N . GLU A 1 199 ? -46.053 5.627 42.178 1.00 82.75 199 GLU A N 1
ATOM 1599 C CA . GLU A 1 199 ? -47.005 4.752 42.867 1.00 82.75 199 GLU A CA 1
ATOM 1600 C C . GLU A 1 199 ? -46.731 4.711 44.379 1.00 82.75 199 GLU A C 1
ATOM 1602 O O . GLU A 1 199 ? -47.674 4.845 45.165 1.00 82.75 199 GLU A O 1
ATOM 1607 N N . ASP A 1 200 ? -45.453 4.676 44.771 1.00 78.69 200 ASP A N 1
ATOM 1608 C CA . ASP A 1 200 ? -45.015 4.840 46.161 1.00 78.69 200 ASP A CA 1
ATOM 1609 C C . ASP A 1 200 ? -45.355 6.237 46.705 1.00 78.69 200 ASP A C 1
ATOM 1611 O O . ASP A 1 200 ? -45.992 6.337 47.753 1.00 78.69 200 ASP A O 1
ATOM 1615 N N . ASP A 1 201 ? -45.049 7.319 45.979 1.00 80.31 201 ASP A N 1
ATOM 1616 C CA . ASP A 1 201 ? -45.363 8.696 46.395 1.00 80.31 201 ASP A CA 1
ATOM 1617 C C . ASP A 1 201 ? -46.873 8.905 46.590 1.00 80.31 201 ASP A C 1
ATOM 1619 O O . ASP A 1 201 ? -47.314 9.582 47.522 1.00 80.31 201 ASP A O 1
ATOM 1623 N N . ARG A 1 202 ? -47.705 8.290 45.740 1.00 82.69 202 ARG A N 1
ATOM 1624 C CA . ARG A 1 202 ? -49.169 8.340 45.868 1.00 82.69 202 ARG A CA 1
ATOM 1625 C C . ARG A 1 202 ? -49.663 7.555 47.082 1.00 82.69 202 ARG A C 1
ATOM 1627 O O . ARG A 1 202 ? -50.602 7.998 47.751 1.00 82.69 202 ARG A O 1
ATOM 1634 N N . ALA A 1 203 ? -49.064 6.399 47.360 1.00 76.00 203 ALA A N 1
ATOM 1635 C CA . ALA A 1 203 ? -49.367 5.612 48.550 1.00 76.00 203 ALA A CA 1
ATOM 1636 C C . ALA A 1 203 ? -48.951 6.358 49.830 1.00 76.00 203 ALA A C 1
ATOM 1638 O O . ALA A 1 203 ? -49.737 6.416 50.779 1.00 76.00 203 ALA A O 1
ATOM 1639 N N . ILE A 1 204 ? -47.779 7.002 49.822 1.00 77.12 204 ILE A N 1
ATOM 1640 C CA . ILE A 1 204 ? -47.271 7.854 50.904 1.00 77.12 204 ILE A CA 1
ATOM 1641 C C . ILE A 1 204 ? -48.193 9.057 51.112 1.00 77.12 204 ILE A C 1
ATOM 1643 O O . ILE A 1 204 ? -48.663 9.259 52.226 1.00 77.12 204 ILE A O 1
ATOM 1647 N N . ALA A 1 205 ? -48.574 9.784 50.059 1.00 81.44 205 ALA A N 1
ATOM 1648 C CA . ALA A 1 205 ? -49.500 10.915 50.167 1.00 81.44 205 ALA A CA 1
ATOM 1649 C C . ALA A 1 205 ? -50.881 10.495 50.712 1.00 81.44 205 ALA A C 1
ATOM 1651 O O . ALA A 1 205 ? -51.505 11.221 51.489 1.00 81.44 205 ALA A O 1
ATOM 1652 N N . SER A 1 206 ? -51.364 9.297 50.357 1.00 78.06 206 SER A N 1
ATOM 1653 C CA . SER A 1 206 ? -52.591 8.741 50.940 1.00 78.06 206 SER A CA 1
ATOM 1654 C C . SER A 1 206 ? -52.430 8.368 52.417 1.00 78.06 206 SER A C 1
ATOM 1656 O O . SER A 1 206 ? -53.416 8.430 53.155 1.00 78.06 206 SER A O 1
ATOM 1658 N N . LEU A 1 207 ? -51.244 7.934 52.841 1.00 66.88 207 LEU A N 1
ATOM 1659 C CA . LEU A 1 207 ? -50.926 7.643 54.238 1.00 66.88 207 LEU A CA 1
ATOM 1660 C C . LEU A 1 207 ? -50.778 8.934 55.045 1.00 66.88 207 LEU A C 1
ATOM 1662 O O . LEU A 1 207 ? -51.378 9.033 56.108 1.00 66.88 207 LEU A O 1
ATOM 1666 N N . GLU A 1 208 ? -50.089 9.946 54.522 1.00 73.81 208 GLU A N 1
ATOM 1667 C CA . GLU A 1 208 ? -49.974 11.275 55.131 1.00 73.81 208 GLU A CA 1
ATOM 1668 C C . GLU A 1 208 ? -51.345 11.935 55.306 1.00 73.81 208 GLU A C 1
ATOM 1670 O O . GLU A 1 208 ? -51.658 12.432 56.385 1.00 73.81 208 GLU A O 1
ATOM 1675 N N . ALA A 1 209 ? -52.221 11.859 54.299 1.00 71.62 209 ALA A N 1
ATOM 1676 C CA . ALA A 1 209 ? -53.588 12.368 54.405 1.00 71.62 209 ALA A CA 1
ATOM 1677 C C . ALA A 1 209 ? -54.418 11.635 55.479 1.00 71.62 209 ALA A C 1
ATOM 1679 O O . ALA A 1 209 ? -55.215 12.261 56.180 1.00 71.62 209 ALA A O 1
ATOM 1680 N N . LYS A 1 210 ? -54.213 10.318 55.646 1.00 71.06 210 LYS A N 1
ATOM 1681 C CA . LYS A 1 210 ? -54.841 9.528 56.722 1.00 71.06 210 LYS A CA 1
ATOM 1682 C C . LYS A 1 210 ? -54.244 9.843 58.097 1.00 71.06 210 LYS A C 1
ATOM 1684 O O . LYS A 1 210 ? -54.982 9.874 59.078 1.00 71.06 210 LYS A O 1
ATOM 1689 N N . LEU A 1 211 ? -52.942 10.114 58.172 1.00 57.53 211 LEU A N 1
ATOM 1690 C CA . LEU A 1 211 ? -52.249 10.520 59.397 1.00 57.53 211 LEU A CA 1
ATOM 1691 C C . LEU A 1 211 ? -52.652 11.933 59.840 1.00 57.53 211 LEU A C 1
ATOM 1693 O O . LEU A 1 211 ? -52.782 12.176 61.032 1.00 57.53 211 LEU A O 1
ATOM 1697 N N . LEU A 1 212 ? -52.941 12.844 58.907 1.00 57.06 212 LEU A N 1
ATOM 1698 C CA . LEU A 1 212 ? -53.401 14.204 59.213 1.00 57.06 212 LEU A CA 1
ATOM 1699 C C . LEU A 1 212 ? -54.859 14.270 59.702 1.00 57.06 212 LEU A C 1
ATOM 1701 O O . LEU A 1 212 ? -55.215 15.205 60.418 1.00 57.06 212 LEU A O 1
ATOM 1705 N N . GLN A 1 213 ? -55.703 13.285 59.367 1.00 52.19 213 GLN A N 1
ATOM 1706 C CA . GLN A 1 213 ? -57.051 13.161 59.946 1.00 52.19 213 GLN A CA 1
ATOM 1707 C C . GLN A 1 213 ? -57.050 12.520 61.343 1.00 52.19 213 GLN A C 1
ATOM 1709 O O . GLN A 1 213 ? -57.995 12.710 62.108 1.00 52.19 213 GLN A O 1
ATOM 1714 N N . GLY A 1 214 ? -55.986 11.803 61.707 1.00 48.81 214 GLY A N 1
ATOM 1715 C CA . GLY A 1 214 ? -55.753 11.322 63.062 1.00 48.81 214 GLY A CA 1
ATOM 1716 C C . GLY A 1 214 ? -54.943 12.336 63.857 1.00 48.81 214 GLY A C 1
ATOM 1717 O O . GLY A 1 214 ? -53.724 12.232 63.929 1.00 48.81 214 GLY A O 1
ATOM 1718 N N . GLN A 1 215 ? -55.601 13.306 64.492 1.00 42.03 215 GLN A N 1
ATOM 1719 C CA . GLN A 1 215 ? -54.940 14.140 65.495 1.00 42.03 215 GLN A CA 1
ATOM 1720 C C . GLN A 1 215 ? -54.465 13.271 66.672 1.00 42.03 215 GLN A C 1
ATOM 1722 O O . GLN A 1 215 ? -55.188 13.050 67.638 1.00 42.03 215 GLN A O 1
ATOM 1727 N N . HIS A 1 216 ? -53.210 12.836 66.624 1.00 40.81 216 HIS A N 1
ATOM 1728 C CA . HIS A 1 216 ? -52.380 12.755 67.813 1.00 40.81 216 HIS A CA 1
ATOM 1729 C C . HIS A 1 216 ? -51.225 13.731 67.640 1.00 40.81 216 HIS A C 1
ATOM 1731 O O . HIS A 1 216 ? -50.411 13.635 66.726 1.00 40.81 216 HIS A O 1
ATOM 1737 N N . HIS A 1 217 ? -51.213 14.716 68.528 1.00 38.38 217 HIS A N 1
ATOM 1738 C CA . HIS A 1 217 ? -50.177 15.718 68.672 1.00 38.38 217 HIS A CA 1
ATOM 1739 C C . HIS A 1 217 ? -48.844 15.002 68.945 1.00 38.38 217 HIS A C 1
ATOM 1741 O O . HIS A 1 217 ? -48.584 14.598 70.078 1.00 38.38 217 HIS A O 1
ATOM 1747 N N . PHE A 1 218 ? -48.010 14.792 67.921 1.00 37.72 218 PHE A N 1
ATOM 1748 C CA . PHE A 1 218 ? -46.635 14.362 68.154 1.00 37.72 218 PHE A CA 1
ATOM 1749 C C . PHE A 1 218 ? -45.880 15.580 68.676 1.00 37.72 218 PHE A C 1
ATOM 1751 O O . PHE A 1 218 ? -45.402 16.436 67.932 1.00 37.72 218 PHE A O 1
ATOM 1758 N N . ILE A 1 219 ? -45.863 15.682 70.001 1.00 46.72 219 ILE A N 1
ATOM 1759 C CA . ILE A 1 219 ? -44.941 16.520 70.753 1.00 46.72 219 ILE A CA 1
ATOM 1760 C C . ILE A 1 219 ? -43.552 16.267 70.158 1.00 46.72 219 ILE A C 1
ATOM 1762 O O . ILE A 1 219 ? -43.147 15.113 70.015 1.00 46.72 219 ILE A O 1
ATOM 1766 N N . SER A 1 220 ? -42.825 17.328 69.802 1.00 47.25 220 SER A N 1
ATOM 1767 C CA . SER A 1 220 ? -41.385 17.264 69.536 1.00 47.25 220 SER A CA 1
ATOM 1768 C C . SER A 1 220 ? -40.693 16.747 70.803 1.00 47.25 220 SER A C 1
ATOM 1770 O O . SER A 1 220 ? -40.262 17.524 71.656 1.00 47.25 220 SER A O 1
ATOM 1772 N N . CYS A 1 221 ? -40.657 15.430 70.973 1.00 49.62 221 CYS A N 1
ATOM 1773 C CA . CYS A 1 221 ? -40.182 14.792 72.184 1.00 49.62 221 CYS A CA 1
ATOM 1774 C C . CYS A 1 221 ? -38.658 14.707 72.104 1.00 49.62 221 CYS A C 1
ATOM 1776 O O . CYS A 1 221 ? -38.113 13.954 71.303 1.00 49.62 221 CYS A O 1
ATOM 1778 N N . LYS A 1 222 ? -37.960 15.503 72.920 1.00 59.19 222 LYS A N 1
ATOM 1779 C CA . LYS A 1 222 ? -36.496 15.415 73.064 1.00 59.19 222 LYS A CA 1
ATOM 1780 C C . LYS A 1 222 ? -36.046 14.110 73.748 1.00 59.19 222 LYS A C 1
ATOM 1782 O O . LYS A 1 222 ? -34.860 13.796 73.716 1.00 59.19 222 LYS A O 1
ATOM 1787 N N . SER A 1 223 ? -36.974 13.345 74.323 1.00 72.50 223 SER A N 1
ATOM 1788 C CA . SER A 1 223 ? -36.696 12.098 75.036 1.00 72.50 223 SER A CA 1
ATOM 1789 C C . SER A 1 223 ? -36.635 10.896 74.089 1.00 72.50 223 SER A C 1
ATOM 1791 O O . SER A 1 223 ? -37.568 10.656 73.326 1.00 72.50 223 SER A O 1
ATOM 1793 N N . CYS A 1 224 ? -35.554 10.118 74.167 1.00 77.69 224 CYS A N 1
ATOM 1794 C CA . CYS A 1 224 ? -35.310 8.904 73.376 1.00 77.69 224 CYS A CA 1
ATOM 1795 C C . CYS A 1 224 ? -35.006 7.657 74.232 1.00 77.69 224 CYS A C 1
ATOM 1797 O O . CYS A 1 224 ? -34.853 6.560 73.699 1.00 77.69 224 CYS A O 1
ATOM 1799 N N . ILE A 1 225 ? -34.949 7.802 75.558 1.00 82.31 225 ILE A N 1
ATOM 1800 C CA . ILE A 1 225 ? -34.728 6.733 76.530 1.00 82.31 225 ILE A CA 1
ATOM 1801 C C . ILE A 1 225 ? -35.990 6.609 77.385 1.00 82.31 225 ILE A C 1
ATOM 1803 O O . ILE A 1 225 ? -36.325 7.514 78.146 1.00 82.31 225 ILE A O 1
ATOM 1807 N N . PHE A 1 226 ? -36.683 5.477 77.265 1.00 80.56 226 PHE A N 1
ATOM 1808 C CA . PHE A 1 226 ? -37.980 5.248 77.902 1.00 80.56 226 PHE A CA 1
ATOM 1809 C C . PHE A 1 226 ? -37.902 4.146 78.950 1.00 80.56 226 PHE A C 1
ATOM 1811 O O . PHE A 1 226 ? -37.204 3.140 78.782 1.00 80.56 226 PHE A O 1
ATOM 1818 N N . LYS A 1 227 ? -38.667 4.305 80.029 1.00 80.00 227 LYS A N 1
ATOM 1819 C CA . LYS A 1 227 ? -38.857 3.238 81.007 1.00 80.00 227 LYS A CA 1
ATOM 1820 C C . LYS A 1 227 ? -39.762 2.155 80.424 1.00 80.00 227 LYS A C 1
ATOM 1822 O O . LYS A 1 227 ? -40.813 2.444 79.858 1.00 80.00 227 LYS A O 1
ATOM 1827 N N . VAL A 1 228 ? -39.362 0.895 80.586 1.00 79.56 228 VAL A N 1
ATOM 1828 C CA . VAL A 1 228 ? -40.173 -0.250 80.145 1.00 79.56 228 VAL A CA 1
ATOM 1829 C C . VAL A 1 228 ? -41.519 -0.233 80.872 1.00 79.56 228 VAL A C 1
ATOM 1831 O O . VAL A 1 228 ? -41.560 -0.133 82.102 1.00 79.56 228 VAL A O 1
ATOM 1834 N N . LEU A 1 229 ? -42.603 -0.332 80.099 1.00 77.75 229 LEU A N 1
ATOM 1835 C CA . LEU A 1 229 ? -43.978 -0.303 80.594 1.00 77.75 229 LEU A CA 1
ATOM 1836 C C . LEU A 1 229 ? -44.221 -1.437 81.607 1.00 77.75 229 LEU A C 1
ATOM 1838 O O . LEU A 1 229 ? -43.731 -2.554 81.420 1.00 77.75 229 LEU A O 1
ATOM 1842 N N . ALA A 1 230 ? -44.992 -1.165 82.665 1.00 76.50 230 ALA A N 1
ATOM 1843 C CA . ALA A 1 230 ? -45.214 -2.108 83.768 1.00 76.50 230 ALA A CA 1
ATOM 1844 C C . ALA A 1 230 ? -45.744 -3.475 83.295 1.00 76.50 230 ALA A C 1
ATOM 1846 O O . ALA A 1 230 ? -45.233 -4.506 83.718 1.00 76.50 230 ALA A O 1
ATOM 1847 N N . THR A 1 231 ? -46.663 -3.480 82.329 1.00 75.50 231 THR A N 1
ATOM 1848 C CA . THR A 1 231 ? -47.261 -4.699 81.759 1.00 75.50 231 THR A CA 1
ATOM 1849 C C . THR A 1 231 ? -46.249 -5.606 81.056 1.00 75.50 231 THR A C 1
ATOM 1851 O O . THR A 1 231 ? -46.367 -6.824 81.122 1.00 75.50 231 THR A O 1
ATOM 1854 N N . ILE A 1 232 ? -45.228 -5.039 80.405 1.00 78.44 232 ILE A N 1
ATOM 1855 C CA . ILE A 1 232 ? -44.155 -5.813 79.756 1.00 78.44 232 ILE A CA 1
ATOM 1856 C C . ILE A 1 232 ? -43.182 -6.343 80.811 1.00 78.44 232 ILE A C 1
ATOM 1858 O O . ILE A 1 232 ? -42.682 -7.461 80.711 1.00 78.44 232 ILE A O 1
ATOM 1862 N N . ARG A 1 233 ? -42.930 -5.544 81.848 1.00 80.06 233 ARG A N 1
ATOM 1863 C CA . ARG A 1 233 ? -42.036 -5.907 82.945 1.00 80.06 233 ARG A CA 1
ATOM 1864 C C . ARG A 1 233 ? -42.593 -7.037 83.816 1.00 80.06 233 ARG A C 1
ATOM 1866 O O . ARG A 1 233 ? -41.806 -7.816 84.337 1.00 80.06 233 ARG A O 1
ATOM 1873 N N . GLU A 1 234 ? -43.910 -7.141 83.960 1.00 84.44 234 GLU A N 1
ATOM 1874 C CA . GLU A 1 234 ? -44.568 -8.232 84.695 1.00 84.44 234 GLU A CA 1
ATOM 1875 C C . GLU A 1 234 ? -44.371 -9.604 84.035 1.00 84.44 234 GLU A C 1
ATOM 1877 O O . GLU A 1 234 ? -44.350 -10.614 84.736 1.00 84.44 234 GLU A O 1
ATOM 1882 N N . LEU A 1 235 ? -44.172 -9.650 82.710 1.00 85.12 235 LEU A N 1
ATOM 1883 C CA . LEU A 1 235 ? -43.952 -10.904 81.981 1.00 85.12 235 LEU A CA 1
ATOM 1884 C C . LEU A 1 235 ? -42.612 -11.555 82.342 1.00 85.12 235 LEU A C 1
ATOM 1886 O O . LEU A 1 235 ? -42.528 -12.776 82.448 1.00 85.12 235 LEU A O 1
ATOM 1890 N N . ASP A 1 236 ? -41.574 -10.742 82.536 1.00 82.06 236 ASP A N 1
ATOM 1891 C CA . ASP A 1 236 ? -40.268 -11.190 83.015 1.00 82.06 236 ASP A CA 1
ATOM 1892 C C . ASP A 1 236 ? -39.513 -10.029 83.668 1.00 82.06 236 ASP A C 1
ATOM 1894 O O . ASP A 1 236 ? -38.775 -9.280 83.022 1.00 82.06 236 ASP A O 1
ATOM 1898 N N . GLU A 1 237 ? -39.662 -9.884 84.985 1.00 79.50 237 GLU A N 1
ATOM 1899 C CA . GLU A 1 237 ? -39.009 -8.786 85.697 1.00 79.50 237 GLU A CA 1
ATOM 1900 C C . GLU A 1 237 ? -37.475 -8.897 85.642 1.00 79.50 237 GLU A C 1
ATOM 1902 O O . GLU A 1 237 ? -36.766 -7.886 85.638 1.00 79.50 237 GLU A O 1
ATOM 1907 N N . LYS A 1 238 ? -36.941 -10.123 85.572 1.00 78.94 238 LYS A N 1
ATOM 1908 C CA . LYS A 1 238 ? -35.497 -10.380 85.620 1.00 78.94 238 LYS A CA 1
ATOM 1909 C C . LYS A 1 238 ? -34.799 -9.984 84.319 1.00 78.94 238 LYS A C 1
ATOM 1911 O O . LYS A 1 238 ? -33.606 -9.682 84.366 1.00 78.94 238 LYS A O 1
ATOM 1916 N N . ALA A 1 239 ? -35.509 -9.940 83.190 1.00 80.25 239 ALA A N 1
ATOM 1917 C CA . ALA A 1 239 ? -34.959 -9.513 81.901 1.00 80.25 239 ALA A CA 1
ATOM 1918 C C . ALA A 1 239 ? -34.570 -8.024 81.864 1.00 80.25 239 ALA A C 1
ATOM 1920 O O . ALA A 1 239 ? -33.653 -7.644 81.139 1.00 80.25 239 ALA A O 1
ATOM 1921 N N . PHE A 1 240 ? -35.225 -7.183 82.671 1.00 78.81 240 PHE A N 1
ATOM 1922 C CA . PHE A 1 240 ? -35.054 -5.722 82.642 1.00 78.81 240 PHE A CA 1
ATOM 1923 C C . PHE A 1 240 ? -34.223 -5.175 83.811 1.00 78.81 240 PHE A C 1
ATOM 1925 O O . PHE A 1 240 ? -34.164 -3.961 84.039 1.00 78.81 240 PHE A O 1
ATOM 1932 N N . ILE A 1 241 ? -33.589 -6.068 84.574 1.00 79.19 241 ILE A N 1
ATOM 1933 C CA . ILE A 1 241 ? -32.680 -5.750 85.676 1.00 79.19 241 ILE A CA 1
ATOM 1934 C C . ILE A 1 241 ? -31.248 -6.043 85.192 1.00 79.19 241 ILE A C 1
ATOM 1936 O O . ILE A 1 241 ? -30.952 -7.193 84.857 1.00 79.19 241 ILE A O 1
ATOM 1940 N N . PRO A 1 242 ? -30.353 -5.035 85.123 1.00 80.00 242 PRO A N 1
ATOM 1941 C CA . PRO A 1 242 ? -28.966 -5.243 84.726 1.00 80.00 242 PRO A CA 1
ATOM 1942 C C . PRO A 1 242 ? -28.301 -6.333 85.568 1.00 80.00 242 PRO A C 1
ATOM 1944 O O . PRO A 1 242 ? -28.519 -6.413 86.769 1.00 80.00 242 PRO A O 1
ATOM 1947 N N . LYS A 1 243 ? -27.474 -7.181 84.955 1.00 78.31 243 LYS A N 1
ATOM 1948 C CA . LYS A 1 243 ? -26.770 -8.256 85.684 1.00 78.31 243 LYS A CA 1
ATOM 1949 C C . LYS A 1 243 ? -25.351 -7.881 86.105 1.00 78.31 243 LYS A C 1
ATOM 1951 O O . LYS A 1 243 ? -24.811 -8.499 87.013 1.00 78.31 243 LYS A O 1
ATOM 1956 N N . ALA A 1 244 ? -24.751 -6.897 85.434 1.00 76.44 244 ALA A N 1
ATOM 1957 C CA . ALA A 1 244 ? -23.348 -6.533 85.616 1.00 76.44 244 ALA A CA 1
ATOM 1958 C C . ALA A 1 244 ? -23.167 -5.044 85.934 1.00 76.44 244 ALA A C 1
ATOM 1960 O O . ALA A 1 244 ? -22.581 -4.709 86.956 1.00 76.44 244 ALA A O 1
ATOM 1961 N N . VAL A 1 245 ? -23.687 -4.146 85.088 1.00 77.25 245 VAL A N 1
ATOM 1962 C CA . VAL A 1 245 ? -23.518 -2.692 85.241 1.00 77.25 245 VAL A CA 1
ATOM 1963 C C . VAL A 1 245 ? -24.857 -1.988 85.088 1.00 77.25 245 VAL A C 1
ATOM 1965 O O . VAL A 1 245 ? -25.493 -2.087 84.043 1.00 77.25 245 VAL A O 1
ATOM 1968 N N . SER A 1 246 ? -25.265 -1.240 86.112 1.00 79.62 246 SER A N 1
ATOM 1969 C CA . SER A 1 246 ? -26.352 -0.268 85.994 1.00 79.62 246 SER A CA 1
ATOM 1970 C C . SER A 1 246 ? -25.821 1.017 85.361 1.00 79.62 246 SER A C 1
ATOM 1972 O O . SER A 1 246 ? -24.869 1.604 85.881 1.00 79.62 246 SER A O 1
ATOM 1974 N N . ILE A 1 247 ? -26.433 1.471 84.268 1.00 76.88 247 ILE A N 1
ATOM 1975 C CA . ILE A 1 247 ? -26.113 2.746 83.617 1.00 76.88 247 ILE A CA 1
ATOM 1976 C C . ILE A 1 247 ? -27.352 3.630 83.680 1.00 76.88 247 ILE A C 1
ATOM 1978 O O . ILE A 1 247 ? -28.452 3.200 83.340 1.00 76.88 247 ILE A O 1
ATOM 1982 N N . GLY A 1 248 ? -27.161 4.869 84.123 1.00 77.50 248 GLY A N 1
ATOM 1983 C CA . GLY A 1 248 ? -28.243 5.832 84.240 1.00 77.50 248 GLY A CA 1
ATOM 1984 C C . GLY A 1 248 ? -29.142 5.626 85.469 1.00 77.50 248 GLY A C 1
ATOM 1985 O O . GLY A 1 248 ? -28.890 4.776 86.329 1.00 77.50 248 GLY A O 1
ATOM 1986 N N . PRO A 1 249 ? -30.181 6.460 85.598 1.00 76.88 249 PRO A N 1
ATOM 1987 C CA . PRO A 1 249 ? -30.899 6.644 86.856 1.00 76.88 249 PRO A CA 1
ATOM 1988 C C . PRO A 1 249 ? -32.019 5.622 87.126 1.00 76.88 249 PRO A C 1
ATOM 1990 O O . PRO A 1 249 ? -32.425 5.469 88.279 1.00 76.88 249 PRO A O 1
ATOM 1993 N N . TYR A 1 250 ? -32.507 4.882 86.122 1.00 79.06 250 TYR A N 1
ATOM 1994 C CA . TYR A 1 250 ? -33.661 3.979 86.280 1.00 79.06 250 TYR A CA 1
ATOM 1995 C C . TYR A 1 250 ? -33.445 2.805 87.246 1.00 79.06 250 TYR A C 1
ATOM 1997 O O . TYR A 1 250 ? -34.416 2.290 87.807 1.00 79.06 250 TYR A O 1
ATOM 2005 N N . HIS A 1 251 ? -32.196 2.409 87.499 1.00 76.25 251 HIS A N 1
ATOM 2006 C CA . HIS A 1 251 ? -31.861 1.293 88.394 1.00 76.25 251 HIS A CA 1
ATOM 2007 C C . HIS A 1 251 ? -31.086 1.732 89.646 1.00 76.25 251 HIS A C 1
ATOM 2009 O O . HIS A 1 251 ? -30.679 0.890 90.445 1.00 76.25 251 HIS A O 1
ATOM 2015 N N . ARG A 1 252 ? -30.960 3.048 89.879 1.00 69.88 252 ARG A N 1
ATOM 2016 C CA . ARG A 1 252 ? -30.181 3.644 90.982 1.00 69.88 252 ARG A CA 1
ATOM 2017 C C . ARG A 1 252 ? -30.656 3.230 92.380 1.00 69.88 252 ARG A C 1
ATOM 2019 O O . ARG A 1 252 ? -29.837 3.059 93.270 1.00 69.88 252 ARG A O 1
ATOM 2026 N N . LYS A 1 253 ? -31.964 3.036 92.589 1.00 65.12 253 LYS A N 1
ATOM 2027 C CA . LYS A 1 253 ? -32.539 2.716 93.914 1.00 65.12 253 LYS A CA 1
ATOM 2028 C C . LYS A 1 253 ? -32.275 1.274 94.395 1.00 65.12 253 LYS A C 1
ATOM 2030 O O . LYS A 1 253 ? -32.663 0.945 95.507 1.00 65.12 253 LYS A O 1
ATOM 2035 N N . LYS A 1 254 ? -31.628 0.418 93.589 1.00 67.12 254 LYS A N 1
ATOM 2036 C CA . LYS A 1 254 ? -31.296 -0.984 93.930 1.00 67.12 254 LYS A CA 1
ATOM 2037 C C . LYS A 1 254 ? -29.782 -1.178 94.151 1.00 67.12 254 LYS A C 1
ATOM 2039 O O . LYS A 1 254 ? -29.190 -2.107 93.610 1.00 67.12 254 LYS A O 1
ATOM 2044 N N . LEU A 1 255 ? -29.154 -0.272 94.909 1.00 61.91 255 LEU A N 1
ATOM 2045 C CA . LEU A 1 255 ? -27.693 -0.192 95.103 1.00 61.91 255 LEU A CA 1
ATOM 2046 C C . LEU A 1 255 ? -27.058 -1.473 95.669 1.00 61.91 255 LEU A C 1
ATOM 2048 O O . LEU A 1 255 ? -25.970 -1.837 95.229 1.00 61.91 255 LEU A O 1
ATOM 2052 N N . GLU A 1 256 ? -27.738 -2.187 96.571 1.00 67.56 256 GLU A N 1
ATOM 2053 C CA . GLU A 1 256 ? -27.211 -3.421 97.184 1.00 67.56 256 GLU A CA 1
ATOM 2054 C C . GLU A 1 256 ? -26.883 -4.506 96.145 1.00 67.56 256 GLU A C 1
ATOM 2056 O O . GLU A 1 256 ? -25.906 -5.235 96.289 1.00 67.56 256 GLU A O 1
ATOM 2061 N N . GLN A 1 257 ? -27.635 -4.571 95.040 1.00 71.50 257 GLN A N 1
ATOM 2062 C CA . GLN A 1 257 ? -27.413 -5.560 93.981 1.00 71.50 257 GLN A CA 1
ATOM 2063 C C . GLN A 1 257 ? -26.175 -5.249 93.118 1.00 71.50 257 GLN A C 1
ATOM 2065 O O . GLN A 1 257 ? -25.652 -6.136 92.444 1.00 71.50 257 GLN A O 1
ATOM 2070 N N . TYR A 1 258 ? -25.691 -4.002 93.131 1.00 76.12 258 TYR A N 1
ATOM 2071 C CA . TYR A 1 258 ? -24.630 -3.519 92.239 1.00 76.12 258 TYR A CA 1
ATOM 2072 C C . TYR A 1 258 ? -23.403 -2.986 92.973 1.00 76.12 258 TYR A C 1
ATOM 2074 O O . TYR A 1 258 ? -22.514 -2.420 92.338 1.00 76.12 258 TYR A O 1
ATOM 2082 N N . GLU A 1 259 ? -23.314 -3.191 94.288 1.00 77.69 259 GLU A N 1
ATOM 2083 C CA . GLU A 1 259 ? -22.258 -2.630 95.136 1.00 77.69 259 GLU A CA 1
ATOM 2084 C C . GLU A 1 259 ? -20.844 -2.947 94.611 1.00 77.69 259 GLU A C 1
ATOM 2086 O O . GLU A 1 259 ? -19.977 -2.072 94.559 1.00 77.69 259 GLU A O 1
ATOM 2091 N N . ALA A 1 260 ? -20.615 -4.182 94.148 1.00 80.38 260 ALA A N 1
ATOM 2092 C CA . ALA A 1 260 ? -19.335 -4.592 93.570 1.00 80.38 260 ALA A CA 1
ATOM 2093 C C . ALA A 1 260 ? -18.973 -3.783 92.311 1.00 80.38 260 ALA A C 1
ATOM 2095 O O . ALA A 1 260 ? -17.814 -3.414 92.113 1.00 80.38 260 ALA A O 1
ATOM 2096 N N . MET A 1 261 ? -19.965 -3.465 91.478 1.00 80.75 261 MET A N 1
ATOM 2097 C CA . MET A 1 261 ? -19.750 -2.690 90.262 1.00 80.75 261 MET A CA 1
ATOM 2098 C C . MET A 1 261 ? -19.594 -1.196 90.551 1.00 80.75 261 MET A C 1
ATOM 2100 O O . MET A 1 261 ? -18.774 -0.540 89.915 1.00 80.75 261 MET A O 1
ATOM 2104 N N . GLU A 1 262 ? -20.301 -0.653 91.542 1.00 82.06 262 GLU A N 1
ATOM 2105 C CA . GLU A 1 262 ? -20.089 0.733 91.980 1.00 82.06 262 GLU A CA 1
ATOM 2106 C C . GLU A 1 262 ? -18.664 0.930 92.522 1.00 82.06 262 GLU A C 1
ATOM 2108 O O . GLU A 1 262 ? -17.997 1.908 92.177 1.00 82.06 262 GLU A O 1
ATOM 2113 N N . LYS A 1 263 ? -18.121 -0.059 93.250 1.00 84.81 263 LYS A N 1
ATOM 2114 C CA . LYS A 1 263 ? -16.699 -0.071 93.642 1.00 84.81 263 LYS A CA 1
ATOM 2115 C C . LYS A 1 263 ? -15.768 -0.070 92.426 1.00 84.81 263 LYS A C 1
ATOM 2117 O O . LYS A 1 263 ? -14.776 0.662 92.421 1.00 84.81 263 LYS A O 1
ATOM 2122 N N . CYS A 1 264 ? -16.097 -0.832 91.381 1.00 84.44 264 CYS A N 1
ATOM 2123 C CA . CYS A 1 264 ? -15.323 -0.844 90.137 1.00 84.44 264 CYS A CA 1
ATOM 2124 C C . CYS A 1 264 ? -15.377 0.508 89.409 1.00 84.44 264 CYS A C 1
ATOM 2126 O O . CYS A 1 264 ? -14.340 0.997 88.973 1.00 84.44 264 CYS A O 1
ATOM 2128 N N . LYS A 1 265 ? -16.541 1.163 89.327 1.00 86.12 265 LYS A N 1
ATOM 2129 C CA . LYS A 1 265 ? -16.671 2.499 88.714 1.00 86.12 265 LYS A CA 1
ATOM 2130 C C . LYS A 1 265 ? -15.811 3.541 89.427 1.00 86.12 265 LYS A C 1
ATOM 2132 O O . LYS A 1 265 ? -15.098 4.300 88.774 1.00 86.12 265 LYS A O 1
ATOM 2137 N N . VAL A 1 266 ? -15.813 3.536 90.763 1.00 86.88 266 VAL A N 1
ATOM 2138 C CA . VAL A 1 266 ? -14.943 4.415 91.562 1.00 86.88 266 VAL A CA 1
ATOM 2139 C C . VAL A 1 266 ? -13.465 4.089 91.327 1.00 86.88 266 VAL A C 1
ATOM 2141 O O . VAL A 1 266 ? -12.647 5.003 91.241 1.00 86.88 266 VAL A O 1
ATOM 2144 N N . HIS A 1 267 ? -13.105 2.809 91.190 1.00 91.06 267 HIS A N 1
ATOM 2145 C CA . HIS A 1 267 ? -11.738 2.404 90.853 1.00 91.06 267 HIS A CA 1
ATOM 2146 C C . HIS A 1 267 ? -11.298 2.938 89.481 1.00 91.06 267 HIS A C 1
ATOM 2148 O O . HIS A 1 267 ? -10.229 3.538 89.384 1.00 91.06 267 HIS A O 1
ATOM 2154 N N . TYR A 1 268 ? -12.138 2.810 88.450 1.00 89.12 268 TYR A N 1
ATOM 2155 C CA . TYR A 1 268 ? -11.853 3.365 87.124 1.00 89.12 268 TYR A CA 1
ATOM 2156 C C . TYR A 1 268 ? -11.721 4.889 87.147 1.00 89.12 268 TYR A C 1
ATOM 2158 O O . TYR A 1 268 ? -10.807 5.425 86.524 1.00 89.12 268 TYR A O 1
ATOM 2166 N N . LEU A 1 269 ? -12.565 5.591 87.910 1.00 88.62 269 LEU A N 1
ATOM 2167 C CA . LEU A 1 269 ? -12.436 7.037 88.089 1.00 88.62 269 LEU A CA 1
ATOM 2168 C C . LEU A 1 269 ? -11.100 7.404 88.750 1.00 88.62 269 LEU A C 1
ATOM 2170 O O . LEU A 1 269 ? -10.414 8.313 88.288 1.00 88.62 269 LEU A O 1
ATOM 2174 N N . LYS A 1 270 ? -10.687 6.671 89.792 1.00 89.19 270 LYS A N 1
ATOM 2175 C CA . LYS A 1 270 ? -9.374 6.870 90.424 1.00 89.19 270 LYS A CA 1
ATOM 2176 C C . LYS A 1 270 ? -8.238 6.653 89.428 1.00 89.19 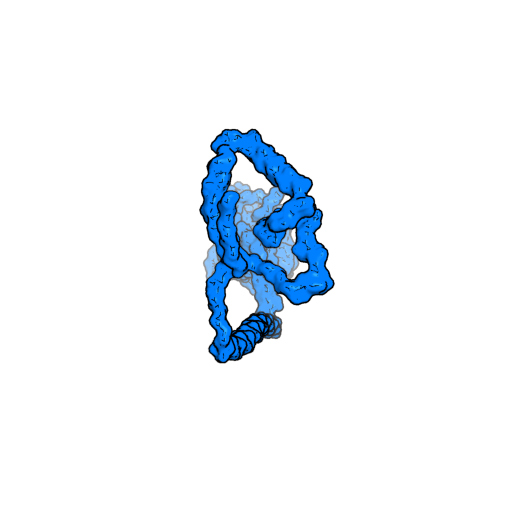270 LYS A C 1
ATOM 2178 O O . LYS A 1 270 ? -7.340 7.483 89.354 1.00 89.19 270 LYS A O 1
ATOM 2183 N N . GLN A 1 271 ? -8.291 5.584 88.636 1.00 91.19 271 GLN A N 1
ATOM 2184 C CA . GLN A 1 271 ? -7.271 5.297 87.629 1.00 91.19 271 GLN A CA 1
ATOM 2185 C C . GLN A 1 271 ? -7.218 6.380 86.544 1.00 91.19 271 GLN A C 1
ATOM 2187 O O . GLN A 1 271 ? -6.129 6.808 86.165 1.00 91.19 271 GLN A O 1
ATOM 2192 N N . PHE A 1 272 ? -8.374 6.865 86.089 1.00 91.00 272 PHE A N 1
ATOM 2193 C CA . PHE A 1 272 ? -8.472 7.966 85.133 1.00 91.00 272 PHE A CA 1
ATOM 2194 C C . PHE A 1 272 ? -7.817 9.245 85.671 1.00 91.00 272 PHE A C 1
ATOM 2196 O O . PHE A 1 272 ? -6.970 9.827 84.994 1.00 91.00 272 PHE A O 1
ATOM 2203 N N . LEU A 1 273 ? -8.135 9.635 86.910 1.00 90.62 273 LEU A N 1
ATOM 2204 C CA . LEU A 1 273 ? -7.553 10.818 87.553 1.00 90.62 273 LEU A CA 1
ATOM 2205 C C . LEU A 1 273 ? -6.042 10.659 87.791 1.00 90.62 273 LEU A C 1
ATOM 2207 O O . LEU A 1 273 ? -5.281 11.590 87.542 1.00 90.62 273 LEU A O 1
ATOM 2211 N N . CYS A 1 274 ? -5.576 9.470 88.190 1.00 88.69 274 CYS A N 1
ATOM 2212 C CA . CYS A 1 274 ? -4.142 9.182 88.312 1.00 88.69 274 CYS A CA 1
ATOM 2213 C C . CYS A 1 274 ? -3.407 9.277 86.967 1.00 88.69 274 CYS A C 1
ATOM 2215 O O . CYS A 1 274 ? -2.259 9.711 86.922 1.00 88.69 274 CYS A O 1
ATOM 2217 N N . HIS A 1 275 ? -4.054 8.876 85.871 1.00 90.00 275 HIS A N 1
ATOM 2218 C CA . HIS A 1 275 ? -3.469 8.933 84.533 1.00 90.00 275 HIS A CA 1
ATOM 2219 C C . HIS A 1 275 ? -3.500 10.348 83.922 1.00 90.00 275 HIS A C 1
ATOM 2221 O O . HIS A 1 275 ? -2.763 10.634 82.976 1.00 90.00 275 HIS A O 1
ATOM 2227 N N . LYS A 1 276 ? -4.336 11.248 84.456 1.00 87.75 276 LYS A N 1
ATOM 2228 C CA . LYS A 1 276 ? -4.505 12.634 83.996 1.00 87.75 276 LYS A CA 1
ATOM 2229 C C . LYS A 1 276 ? -4.427 13.619 85.176 1.00 87.75 276 LYS A C 1
ATOM 2231 O O . LYS A 1 276 ? -5.435 14.228 85.525 1.00 87.75 276 LYS A O 1
ATOM 2236 N N . PRO A 1 277 ? -3.231 13.848 85.753 1.00 81.94 277 PRO A N 1
ATOM 2237 C CA . PRO A 1 277 ? -3.071 14.644 86.976 1.00 81.94 277 PRO A CA 1
ATOM 2238 C C . PRO A 1 277 ? -3.414 16.135 86.820 1.00 81.94 277 PRO A C 1
ATOM 2240 O O . PRO A 1 277 ? -3.537 16.838 87.816 1.00 81.94 277 PRO A O 1
ATOM 2243 N N . SER A 1 278 ? -3.567 16.627 85.587 1.00 87.38 278 SER A N 1
ATOM 2244 C CA . SER A 1 278 ? -3.979 18.002 85.288 1.00 87.38 278 SER A CA 1
ATOM 2245 C C . SER A 1 278 ? -5.484 18.245 85.433 1.00 87.38 278 SER A C 1
ATOM 2247 O O . SER A 1 278 ? -5.910 19.386 85.315 1.00 87.38 278 SER A O 1
ATOM 2249 N N . ILE A 1 279 ? -6.286 17.192 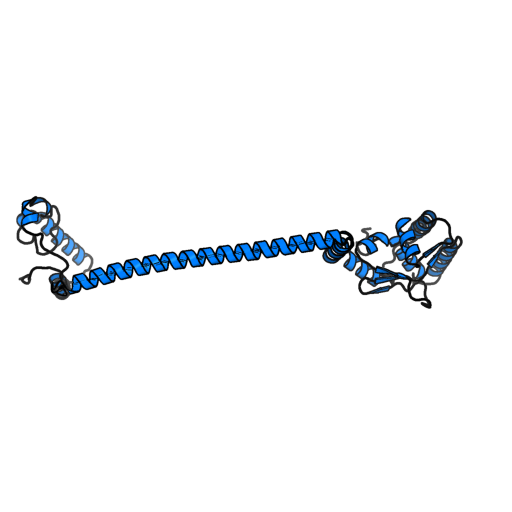85.615 1.00 87.62 279 ILE A N 1
ATOM 2250 C CA . ILE A 1 279 ? -7.741 17.275 85.746 1.00 87.62 279 ILE A CA 1
ATOM 2251 C C . ILE A 1 279 ? -8.106 16.840 87.161 1.00 87.62 279 ILE A C 1
ATOM 2253 O O . ILE A 1 279 ? -7.793 15.724 87.578 1.00 87.62 279 ILE A O 1
ATOM 2257 N N . THR A 1 280 ? -8.786 17.706 87.907 1.00 89.00 280 THR A N 1
ATOM 2258 C CA . THR A 1 280 ? -9.274 17.366 89.242 1.00 89.00 280 THR A CA 1
ATOM 2259 C C . THR A 1 280 ? -10.664 16.737 89.180 1.00 89.00 280 THR A C 1
ATOM 2261 O O . THR A 1 280 ? -11.405 16.861 88.201 1.00 89.00 280 THR A O 1
ATOM 2264 N N . LEU A 1 281 ? -11.058 16.071 90.270 1.00 86.88 281 LEU A N 1
ATOM 2265 C CA . LEU A 1 281 ? -12.425 15.571 90.414 1.00 86.88 281 LEU A CA 1
ATOM 2266 C C . LEU A 1 281 ? -13.454 16.709 90.314 1.00 86.88 281 LEU A C 1
ATOM 2268 O O . LEU A 1 281 ? -14.528 16.507 89.755 1.00 86.88 281 LEU A O 1
ATOM 2272 N N . LYS A 1 282 ? -13.118 17.901 90.825 1.00 87.12 282 LYS A N 1
ATOM 2273 C CA . LYS A 1 282 ? -13.995 19.073 90.767 1.00 87.12 282 LYS A CA 1
ATOM 2274 C C . LYS A 1 282 ? -14.230 19.512 89.320 1.00 87.12 282 LYS A C 1
ATOM 2276 O O . LYS A 1 282 ? -15.382 19.708 88.949 1.00 87.12 282 LYS A O 1
ATOM 2281 N N . ASP A 1 283 ? -13.178 19.545 88.505 1.00 86.94 283 ASP A N 1
ATOM 2282 C CA . ASP A 1 283 ? -13.281 19.890 87.080 1.00 86.94 283 ASP A CA 1
ATOM 2283 C C . ASP A 1 283 ? -14.147 18.871 86.324 1.00 86.94 283 ASP A C 1
ATOM 2285 O O . ASP A 1 283 ? -14.984 19.241 85.505 1.00 86.94 283 ASP A O 1
ATOM 2289 N N . CYS A 1 284 ? -14.004 17.576 86.641 1.00 84.31 284 CYS A N 1
ATOM 2290 C CA . CYS A 1 284 ? -14.857 16.531 86.069 1.00 84.31 284 CYS A CA 1
ATOM 2291 C C . CYS A 1 284 ? -16.333 16.749 86.417 1.00 84.31 284 CYS A C 1
ATOM 2293 O O . CYS A 1 284 ? -17.192 16.625 85.549 1.00 84.31 284 CYS A O 1
ATOM 2295 N N . VAL A 1 285 ? -16.631 17.068 87.679 1.00 87.06 285 VAL A N 1
ATOM 2296 C CA . VAL A 1 285 ? -18.006 17.321 88.127 1.00 87.06 285 VAL A CA 1
ATOM 2297 C C . VAL A 1 285 ? -18.573 18.576 87.464 1.00 87.06 285 VAL A C 1
ATOM 2299 O O . VAL A 1 285 ? -19.723 18.556 87.042 1.00 87.06 285 VAL A O 1
ATOM 2302 N N . GLU A 1 286 ? -17.790 19.648 87.328 1.00 85.56 286 GLU A N 1
ATOM 2303 C CA . GLU A 1 286 ? -18.232 20.872 86.648 1.00 85.56 286 GLU A CA 1
ATOM 2304 C C . GLU A 1 286 ? -18.526 20.632 85.162 1.00 85.56 286 GLU A C 1
ATOM 2306 O O . GLU A 1 286 ? -19.600 21.014 84.704 1.00 85.56 286 GLU A O 1
ATOM 2311 N N . MET A 1 287 ? -17.662 19.908 84.440 1.00 84.06 287 MET A N 1
ATOM 2312 C CA . MET A 1 287 ? -17.931 19.521 83.046 1.00 84.06 287 MET A CA 1
ATOM 2313 C C . MET A 1 287 ? -19.171 18.628 82.914 1.00 84.06 287 MET A C 1
ATOM 2315 O O . MET A 1 287 ? -19.953 18.763 81.974 1.00 84.06 287 MET A O 1
ATOM 2319 N N . LEU A 1 288 ? -19.366 17.700 83.854 1.00 86.25 288 LEU A N 1
ATOM 2320 C CA . LEU A 1 288 ? -20.502 16.784 83.809 1.00 86.25 288 LEU A CA 1
ATOM 2321 C C . LEU A 1 288 ? -21.838 17.477 84.079 1.00 86.25 288 LEU A C 1
ATOM 2323 O O . LEU A 1 288 ? -22.840 16.989 83.572 1.00 86.25 288 LEU A O 1
ATOM 2327 N N . LYS A 1 289 ? -21.880 18.603 84.802 1.00 83.94 289 LYS A N 1
ATOM 2328 C CA . LYS A 1 289 ? -23.132 19.340 85.059 1.00 83.94 289 LYS A CA 1
ATOM 2329 C C . LYS A 1 289 ? -23.812 19.820 83.777 1.00 83.94 289 LYS A C 1
ATOM 2331 O O . LYS A 1 289 ? -25.029 19.710 83.660 1.00 83.94 289 LYS A O 1
ATOM 2336 N N . GLU A 1 290 ? -23.047 20.320 82.806 1.00 78.31 290 GLU A N 1
ATOM 2337 C CA . GLU A 1 290 ? -23.610 20.776 81.525 1.00 78.31 290 GLU A CA 1
ATOM 2338 C C . GLU A 1 290 ? -24.156 19.599 80.704 1.00 78.31 290 GLU A C 1
ATOM 2340 O O . GLU A 1 290 ? -25.255 19.666 80.149 1.00 78.31 290 GLU A O 1
ATOM 2345 N N . LEU A 1 291 ? -23.421 18.483 80.695 1.00 83.44 291 LEU A N 1
ATOM 2346 C CA . LEU A 1 291 ? -23.825 17.250 80.017 1.00 83.44 291 LEU A CA 1
ATOM 2347 C C . LEU A 1 291 ? -24.997 16.550 80.715 1.00 83.44 291 LEU A C 1
ATOM 2349 O O . LEU A 1 291 ? -25.790 15.880 80.055 1.00 83.44 291 LEU A O 1
ATOM 2353 N N . GLU A 1 292 ? -25.131 16.694 82.033 1.00 85.25 292 GLU A N 1
ATOM 2354 C CA . GLU A 1 292 ? -26.206 16.089 82.818 1.00 85.25 292 GLU A CA 1
ATOM 2355 C C . GLU A 1 292 ? -27.576 16.614 82.379 1.00 85.25 292 GLU A C 1
ATOM 2357 O O . GLU A 1 292 ? -28.492 15.821 82.158 1.00 85.25 292 GLU A O 1
ATOM 2362 N N . GLU A 1 293 ? -27.716 17.928 82.193 1.00 77.88 293 GLU A N 1
ATOM 2363 C CA . GLU A 1 293 ? -28.974 18.543 81.751 1.00 77.88 293 GLU A CA 1
ATOM 2364 C C . GLU A 1 293 ? -29.371 18.107 80.335 1.00 77.88 293 GLU A C 1
ATOM 2366 O O . GLU A 1 293 ? -30.551 17.948 80.011 1.00 77.88 293 GLU A O 1
ATOM 2371 N N . GLU A 1 294 ? -28.392 17.879 79.463 1.00 80.81 294 GLU A N 1
ATOM 2372 C CA . GLU A 1 294 ? -28.644 17.339 78.131 1.00 80.81 294 GLU A CA 1
ATOM 2373 C C . GLU A 1 294 ? -29.008 15.854 78.163 1.00 80.81 294 GLU A C 1
ATOM 2375 O O . GLU A 1 294 ? -29.994 15.441 77.545 1.00 80.81 294 GLU A O 1
ATOM 2380 N N . ALA A 1 295 ? -28.280 15.061 78.946 1.00 82.88 295 ALA A N 1
ATOM 2381 C CA . ALA A 1 295 ? -28.577 13.650 79.130 1.00 82.88 295 ALA A CA 1
ATOM 2382 C C . ALA A 1 295 ? -29.967 13.447 79.753 1.00 82.88 295 ALA A C 1
ATOM 2384 O O . ALA A 1 295 ? -30.690 12.539 79.347 1.00 82.88 295 ALA A O 1
ATOM 2385 N N . ARG A 1 296 ? -30.386 14.306 80.692 1.00 80.88 296 ARG A N 1
ATOM 2386 C CA . ARG A 1 296 ? -31.701 14.217 81.342 1.00 80.88 296 ARG A CA 1
ATOM 2387 C C . ARG A 1 296 ? -32.848 14.449 80.364 1.00 80.88 296 ARG A C 1
ATOM 2389 O O . ARG A 1 296 ? -33.827 13.714 80.417 1.00 80.88 296 ARG A O 1
ATOM 2396 N N . ARG A 1 297 ? -32.692 15.381 79.414 1.00 80.25 297 ARG A N 1
ATOM 2397 C CA . ARG A 1 297 ? -33.669 15.613 78.330 1.00 80.25 297 ARG A CA 1
ATOM 2398 C C . ARG A 1 297 ? -33.896 14.384 77.451 1.00 80.25 297 ARG A C 1
ATOM 2400 O O . ARG A 1 297 ? -34.929 14.307 76.797 1.00 80.25 297 ARG A O 1
ATOM 2407 N N . CYS A 1 298 ? -32.957 13.438 77.439 1.00 83.00 298 CYS A N 1
ATOM 2408 C CA . CYS A 1 298 ? -33.096 12.197 76.690 1.00 83.00 298 CYS A CA 1
ATOM 2409 C C . CYS A 1 298 ? -33.981 11.166 77.407 1.00 83.00 298 CYS A C 1
ATOM 2411 O O . CYS A 1 298 ? -34.439 10.241 76.746 1.00 83.00 298 CYS A O 1
ATOM 2413 N N . TYR A 1 299 ? -34.253 11.299 78.709 1.00 82.50 299 TYR A N 1
ATOM 2414 C CA . TYR A 1 299 ? -35.139 10.390 79.444 1.00 82.50 299 TYR A CA 1
ATOM 2415 C C . TYR A 1 299 ? -36.605 10.829 79.351 1.00 82.50 299 TYR A C 1
ATOM 2417 O O . TYR A 1 299 ? -36.904 12.018 79.263 1.00 82.50 299 TYR A O 1
ATOM 2425 N N . SER A 1 300 ? -37.526 9.862 79.332 1.00 78.12 300 SER A N 1
ATOM 2426 C CA . SER A 1 300 ? -38.972 10.108 79.204 1.00 78.12 300 SER A CA 1
ATOM 2427 C C . SER A 1 300 ? -39.645 10.615 80.475 1.00 78.12 300 SER A C 1
ATOM 2429 O O . SER A 1 300 ? -40.734 11.173 80.404 1.00 78.12 300 SER A O 1
ATOM 2431 N N . ASP A 1 301 ? -39.022 10.374 81.626 1.00 75.06 301 ASP A N 1
ATOM 2432 C CA . ASP A 1 301 ? -39.585 10.675 82.938 1.00 75.06 301 ASP A CA 1
ATOM 2433 C C . ASP A 1 301 ? -38.889 11.924 83.501 1.00 75.06 301 ASP A C 1
ATOM 2435 O O . ASP A 1 301 ? -37.668 12.050 83.374 1.00 75.06 301 ASP A O 1
ATOM 2439 N N . ASP A 1 302 ? -39.631 12.818 84.160 1.00 66.06 302 ASP A N 1
ATOM 2440 C CA . ASP A 1 302 ? -39.050 13.977 84.848 1.00 66.06 302 ASP A CA 1
ATOM 2441 C C . ASP A 1 302 ? -38.196 13.512 86.039 1.00 66.06 302 ASP A C 1
ATOM 2443 O O . ASP A 1 302 ? -38.701 13.013 87.050 1.00 66.06 302 ASP A O 1
ATOM 2447 N N . MET A 1 303 ? -36.875 13.655 85.916 1.00 65.31 303 MET A N 1
ATOM 2448 C CA . MET A 1 303 ? -35.917 13.205 86.928 1.00 65.31 303 MET A CA 1
ATOM 2449 C C . MET A 1 303 ? -35.479 14.350 87.841 1.00 65.31 303 MET A C 1
ATOM 2451 O O . MET A 1 303 ? -35.158 15.438 87.369 1.00 65.31 303 MET A O 1
ATOM 2455 N N . GLN A 1 304 ? -35.401 14.094 89.150 1.00 58.22 304 GLN A N 1
ATOM 2456 C CA . GLN A 1 304 ? -34.846 15.064 90.097 1.00 58.22 304 GLN A CA 1
ATOM 2457 C C . GLN A 1 304 ? -33.304 15.108 90.032 1.00 58.22 304 GLN A C 1
ATOM 2459 O O . GLN A 1 304 ? -32.691 14.068 89.761 1.00 58.22 304 GLN A O 1
ATOM 2464 N N . PRO A 1 305 ? -32.674 16.277 90.270 1.00 56.91 305 PRO A N 1
ATOM 2465 C CA . PRO A 1 305 ? -31.217 16.426 90.271 1.00 56.91 305 PRO A CA 1
ATOM 2466 C C . PRO A 1 305 ? -30.509 15.560 91.323 1.00 56.91 305 PRO A C 1
ATOM 2468 O O . PRO A 1 305 ? -31.113 15.102 92.293 1.00 56.91 305 PRO A O 1
ATOM 2471 N N . TYR A 1 306 ? -29.208 15.342 91.126 1.00 57.16 306 TYR A N 1
ATOM 2472 C CA . TYR A 1 306 ? -28.321 14.734 92.123 1.00 57.16 306 TYR A CA 1
ATOM 2473 C C . TYR A 1 306 ? -28.127 15.701 93.314 1.00 57.16 306 TYR A C 1
ATOM 2475 O O . TYR A 1 306 ? -27.679 16.825 93.095 1.00 57.16 306 TYR A O 1
ATOM 2483 N N . GLU A 1 307 ? -28.446 15.279 94.546 1.00 48.12 307 GLU A N 1
ATOM 2484 C CA . GLU A 1 307 ? -27.903 15.899 95.777 1.00 48.12 307 GLU A CA 1
ATOM 2485 C C . GLU A 1 307 ? -26.467 15.427 96.038 1.00 48.12 307 GLU A C 1
ATOM 2487 O O . GLU A 1 307 ? -26.190 14.220 95.807 1.00 48.12 307 GLU A O 1
#

Sequence (307 aa):
MRLMKSDTIPTATQLQEAGVKIRAAPKGTTTLLNVKFENGILEIPELIVNSRMKLRFQNVIAFERCYYSSSYCLNYLRLLDHLIDTPSDVLLLKDKGIIINLFGDDEEVADMFNNIGSTVISTVDSQYTDLYEELNQYYANPWRKWKAMLKRDYFNSPWSSIAFAAAAMILIWTLIQTICTVMQTDIGQQILERKITIEDDRAIASLEAKLLQGQHHFISCKSCIFKVLATIRELDEKAFIPKAVSIGPYHRKKLEQYEAMEKCKVHYLKQFLCHKPSITLKDCVEMLKELEEEARRCYSDDMQPYE

Radius of gyration: 52.91 Å; chains: 1; bounding box: 94×35×132 Å

pLDDT: mean 80.09, std 13.22, range [25.16, 96.94]

Organism: NCBI:txid461633